Protein AF-A0A950J7U7-F1 (afdb_monomer_lite)

Structure (mmCIF, N/CA/C/O backbone):
data_AF-A0A950J7U7-F1
#
_entry.id   AF-A0A950J7U7-F1
#
loop_
_atom_site.group_PDB
_atom_site.id
_atom_site.type_symbol
_atom_site.label_atom_id
_atom_site.label_alt_id
_atom_site.label_comp_id
_atom_site.label_asym_id
_atom_site.label_entity_id
_atom_site.label_seq_id
_atom_site.pdbx_PDB_ins_code
_atom_site.Cartn_x
_atom_site.Cartn_y
_atom_site.Cartn_z
_atom_site.occupancy
_atom_site.B_iso_or_equiv
_atom_site.auth_seq_id
_atom_site.auth_comp_id
_atom_site.auth_asym_id
_atom_site.auth_atom_id
_atom_site.pdbx_PDB_model_num
ATOM 1 N N . MET A 1 1 ? -4.840 9.139 12.807 1.00 49.09 1 MET A N 1
ATOM 2 C CA . MET A 1 1 ? -5.569 9.960 11.807 1.00 49.09 1 MET A CA 1
ATOM 3 C C . MET A 1 1 ? -6.381 9.051 10.894 1.00 49.09 1 MET A C 1
ATOM 5 O O . MET A 1 1 ? -5.859 8.022 10.480 1.00 49.09 1 MET A O 1
ATOM 9 N N . MET A 1 2 ? -7.656 9.377 10.669 1.00 54.47 2 MET A N 1
ATOM 10 C CA . MET A 1 2 ? -8.646 8.529 9.990 1.00 54.47 2 MET A CA 1
ATOM 11 C C . MET A 1 2 ? -8.299 8.224 8.517 1.00 54.47 2 MET A C 1
ATOM 13 O O . MET A 1 2 ? -7.441 8.869 7.932 1.00 54.47 2 MET A O 1
ATOM 17 N N . MET A 1 3 ? -8.921 7.214 7.893 1.00 54.34 3 MET A N 1
ATOM 18 C CA . MET A 1 3 ? -8.784 7.016 6.440 1.00 54.34 3 MET A CA 1
ATOM 19 C C . MET A 1 3 ? -9.681 8.014 5.699 1.00 54.34 3 MET A C 1
ATOM 21 O O . MET A 1 3 ? -10.874 8.089 5.975 1.00 54.34 3 MET A O 1
ATOM 25 N N . HIS A 1 4 ? -9.135 8.764 4.742 1.00 65.19 4 HIS A N 1
ATOM 26 C CA . HIS A 1 4 ? -9.900 9.789 4.022 1.00 65.19 4 HIS A CA 1
ATOM 27 C C . HIS A 1 4 ? -10.426 9.247 2.687 1.00 65.19 4 HIS A C 1
ATOM 29 O O . HIS A 1 4 ? -9.845 8.304 2.130 1.00 65.19 4 HIS A O 1
ATOM 35 N N . PRO A 1 5 ? -11.530 9.803 2.153 1.00 71.38 5 PRO A N 1
ATOM 36 C CA . PRO A 1 5 ? -12.049 9.408 0.851 1.00 71.38 5 PRO A CA 1
ATOM 37 C C . PRO A 1 5 ? -11.006 9.614 -0.248 1.00 71.38 5 PRO A C 1
ATOM 39 O O . PRO A 1 5 ? -10.380 10.671 -0.316 1.00 71.38 5 PRO A O 1
ATOM 42 N N . PHE A 1 6 ? -10.865 8.640 -1.152 1.00 79.25 6 PHE A N 1
ATOM 43 C CA . PHE A 1 6 ? -9.929 8.746 -2.275 1.00 79.25 6 PHE A CA 1
ATOM 44 C C . PHE A 1 6 ? -10.135 10.034 -3.083 1.00 79.25 6 PHE A C 1
ATOM 46 O O . PHE A 1 6 ? -9.161 10.699 -3.406 1.00 79.25 6 PHE A O 1
ATOM 53 N N . ALA A 1 7 ? -11.385 10.440 -3.329 1.00 77.25 7 ALA A N 1
ATOM 54 C CA . ALA A 1 7 ? -11.697 11.668 -4.062 1.00 77.25 7 ALA A CA 1
ATOM 55 C C . ALA A 1 7 ? -11.059 12.932 -3.451 1.00 77.25 7 ALA A C 1
ATOM 57 O O . ALA A 1 7 ? -10.663 13.823 -4.193 1.00 77.25 7 ALA A O 1
ATOM 58 N N . ALA A 1 8 ? -10.916 12.993 -2.123 1.00 75.88 8 ALA A N 1
ATOM 59 C CA . ALA A 1 8 ? -10.295 14.127 -1.442 1.00 75.88 8 ALA A CA 1
ATOM 60 C C . ALA A 1 8 ? -8.762 14.115 -1.557 1.00 75.88 8 ALA A C 1
ATOM 62 O O . ALA A 1 8 ? -8.141 15.171 -1.614 1.00 75.88 8 ALA A O 1
ATOM 63 N N . LEU A 1 9 ? -8.153 12.927 -1.600 1.00 82.19 9 LEU A N 1
ATOM 64 C CA . LEU A 1 9 ? -6.695 12.763 -1.658 1.00 82.19 9 LEU A CA 1
ATOM 65 C C . LEU A 1 9 ? -6.148 12.682 -3.084 1.00 82.19 9 LEU A C 1
ATOM 67 O O . LEU A 1 9 ? -4.964 12.915 -3.310 1.00 82.19 9 LEU A O 1
ATOM 71 N N . ARG A 1 10 ? -7.003 12.339 -4.049 1.00 86.25 10 ARG A N 1
ATOM 72 C CA . ARG A 1 10 ? -6.629 12.091 -5.440 1.00 86.25 10 ARG A CA 1
ATOM 73 C C . ARG A 1 10 ? -5.803 13.232 -6.053 1.00 86.25 10 ARG A C 1
ATOM 75 O O . ARG A 1 10 ? -4.749 12.901 -6.588 1.00 86.25 10 ARG A O 1
ATOM 82 N N . PRO A 1 11 ? -6.184 14.523 -5.950 1.00 88.44 11 PRO A N 1
ATOM 83 C CA . PRO A 1 11 ? -5.414 15.596 -6.583 1.00 88.44 11 PRO A CA 1
ATOM 84 C C . PRO A 1 11 ? -3.981 15.715 -6.048 1.00 88.44 11 PRO A C 1
ATOM 86 O O . PRO A 1 11 ? -3.047 15.924 -6.817 1.00 88.44 11 PRO A O 1
ATOM 89 N N . GLU A 1 12 ? -3.789 15.547 -4.735 1.00 88.81 12 GLU A N 1
ATOM 90 C CA . GLU A 1 12 ? -2.455 15.561 -4.123 1.00 88.81 12 GLU A CA 1
ATOM 91 C C . GLU A 1 12 ? -1.637 14.350 -4.577 1.00 88.81 12 GLU A C 1
ATOM 93 O O . GLU A 1 12 ? -0.494 14.501 -4.993 1.00 88.81 12 GLU A O 1
ATOM 98 N N . ILE A 1 13 ? -2.234 13.157 -4.568 1.00 92.50 13 ILE A N 1
ATOM 99 C CA . ILE A 1 13 ? -1.564 11.930 -5.008 1.00 92.50 13 ILE A CA 1
ATOM 100 C C . ILE A 1 13 ? -1.140 12.018 -6.482 1.00 92.50 13 ILE A C 1
ATOM 102 O O . ILE A 1 13 ? -0.021 11.631 -6.813 1.00 92.50 13 ILE A O 1
ATOM 106 N N . GLU A 1 14 ? -2.016 12.504 -7.365 1.00 94.38 14 GLU A N 1
ATOM 107 C CA . GLU A 1 14 ? -1.713 12.683 -8.791 1.00 94.38 14 GLU A CA 1
ATOM 108 C C . GLU A 1 14 ? -0.564 13.676 -8.993 1.00 94.38 14 GLU A C 1
ATOM 110 O O . GLU A 1 14 ? 0.339 13.410 -9.786 1.00 94.38 14 GLU A O 1
ATOM 115 N N . HIS A 1 15 ? -0.545 14.772 -8.232 1.00 93.88 15 HIS A N 1
ATOM 116 C CA . HIS A 1 15 ? 0.549 15.736 -8.270 1.00 93.88 15 HIS A CA 1
ATOM 117 C C . HIS A 1 15 ? 1.874 15.136 -7.776 1.00 93.88 15 HIS A C 1
ATOM 119 O O . HIS A 1 15 ? 2.885 15.262 -8.463 1.00 93.88 15 HIS A O 1
ATOM 125 N N . LEU A 1 16 ? 1.871 14.437 -6.634 1.00 94.88 16 LEU A N 1
ATOM 126 C CA . LEU A 1 16 ? 3.065 13.781 -6.084 1.00 94.88 16 LEU A CA 1
ATOM 127 C C . LEU A 1 16 ? 3.632 12.736 -7.044 1.00 94.88 16 LEU A C 1
ATOM 129 O O . LEU A 1 16 ? 4.839 12.702 -7.257 1.00 94.88 16 LEU A O 1
ATOM 133 N N . LEU A 1 17 ? 2.771 11.914 -7.655 1.00 96.44 17 LEU A N 1
ATOM 134 C CA . LEU A 1 17 ? 3.181 10.974 -8.701 1.00 96.44 17 LEU A CA 1
ATOM 135 C C . LEU A 1 17 ? 3.852 11.696 -9.871 1.00 96.44 17 LEU A C 1
ATOM 137 O O . LEU A 1 17 ? 4.857 11.207 -10.379 1.00 96.44 17 LEU A O 1
ATOM 141 N N . ALA A 1 18 ? 3.313 12.846 -10.280 1.00 96.81 18 ALA A N 1
ATOM 142 C CA . ALA A 1 18 ? 3.802 13.548 -11.455 1.00 96.81 18 ALA A CA 1
ATOM 143 C C . ALA A 1 18 ? 5.171 14.213 -11.268 1.00 96.81 18 ALA A C 1
ATOM 145 O O . ALA A 1 18 ? 5.925 14.343 -12.229 1.00 96.81 18 ALA A O 1
ATOM 146 N N . ILE A 1 19 ? 5.512 14.601 -10.040 1.00 95.94 19 ILE A N 1
ATOM 147 C CA . ILE A 1 19 ? 6.810 15.210 -9.698 1.00 95.94 19 ILE A CA 1
ATOM 148 C C . ILE A 1 19 ? 7.819 14.197 -9.136 1.00 95.94 19 ILE A C 1
ATOM 150 O O . ILE A 1 19 ? 8.946 14.569 -8.789 1.00 95.94 19 ILE A O 1
ATOM 154 N N . MET A 1 20 ? 7.410 12.936 -8.968 1.00 96.62 20 MET A N 1
ATOM 155 C CA . MET A 1 20 ? 8.209 11.910 -8.309 1.00 96.62 20 MET A CA 1
ATOM 156 C C . MET A 1 20 ? 9.469 11.602 -9.126 1.00 96.62 20 MET A C 1
ATOM 158 O O . MET A 1 20 ? 9.409 11.223 -10.294 1.00 96.62 20 MET A O 1
ATOM 162 N N . LYS A 1 21 ? 10.628 11.697 -8.481 1.00 95.69 21 LYS A N 1
ATOM 163 C CA . LYS A 1 21 ? 11.941 11.358 -9.039 1.00 95.69 21 LYS A CA 1
ATOM 164 C C . LYS A 1 21 ? 12.586 10.307 -8.143 1.00 95.69 21 LYS A C 1
ATOM 166 O O . LYS A 1 21 ? 12.622 10.481 -6.926 1.00 95.69 21 LYS A O 1
ATOM 171 N N . ILE A 1 22 ? 13.096 9.226 -8.734 1.00 97.12 22 ILE A N 1
ATOM 172 C CA . ILE A 1 22 ? 13.856 8.202 -8.003 1.00 97.12 22 ILE A CA 1
ATOM 173 C C . ILE A 1 22 ? 15.209 8.798 -7.605 1.00 97.12 22 ILE A C 1
ATOM 175 O O . ILE A 1 22 ? 15.993 9.191 -8.463 1.00 97.12 22 ILE A O 1
ATOM 179 N N . THR A 1 23 ? 15.480 8.862 -6.305 1.00 97.12 23 THR A N 1
ATOM 180 C CA . THR A 1 23 ? 16.701 9.445 -5.715 1.00 97.12 23 THR A CA 1
ATOM 181 C C . THR A 1 23 ? 17.719 8.380 -5.323 1.00 97.12 23 THR A C 1
ATOM 183 O O . THR A 1 23 ? 18.919 8.638 -5.318 1.00 97.12 23 THR A O 1
ATOM 186 N N . ARG A 1 24 ? 17.252 7.165 -5.013 1.00 97.44 24 ARG A N 1
ATOM 187 C CA . ARG A 1 24 ? 18.090 6.010 -4.660 1.00 97.44 24 ARG A CA 1
ATOM 188 C C . ARG A 1 24 ? 17.744 4.824 -5.570 1.00 97.44 24 ARG A C 1
ATOM 190 O O . ARG A 1 24 ? 16.947 3.984 -5.161 1.00 97.44 24 ARG A O 1
ATOM 197 N N . PRO A 1 25 ? 18.316 4.733 -6.785 1.00 97.94 25 PRO A N 1
ATOM 198 C CA . PRO A 1 25 ? 17.949 3.695 -7.753 1.00 97.94 25 PRO A CA 1
ATOM 199 C C . PRO A 1 25 ? 18.389 2.291 -7.326 1.00 97.94 25 PRO A C 1
ATOM 201 O O . PRO A 1 25 ? 17.620 1.350 -7.458 1.00 97.94 25 PRO A O 1
ATOM 204 N N . ARG A 1 26 ? 19.570 2.141 -6.711 1.00 98.12 26 ARG A N 1
ATOM 205 C CA . ARG A 1 26 ? 20.112 0.819 -6.357 1.00 98.12 26 ARG A CA 1
ATOM 206 C C . ARG A 1 26 ? 19.156 -0.049 -5.507 1.00 98.12 26 ARG A C 1
ATOM 208 O O . ARG A 1 26 ? 18.906 -1.180 -5.912 1.00 98.12 26 ARG A O 1
ATOM 215 N N . PRO A 1 27 ? 18.574 0.429 -4.385 1.00 98.31 27 PRO A N 1
ATOM 216 C CA . PRO A 1 27 ? 17.583 -0.359 -3.645 1.00 98.31 27 PRO A CA 1
ATOM 217 C C . PRO A 1 27 ? 16.322 -0.698 -4.453 1.00 98.31 27 PRO A C 1
ATOM 219 O O . PRO A 1 27 ? 15.711 -1.738 -4.217 1.00 98.31 27 PRO A O 1
ATOM 222 N N . VAL A 1 28 ? 15.921 0.172 -5.388 1.00 98.62 28 VAL A N 1
ATOM 223 C CA . VAL A 1 28 ? 14.771 -0.056 -6.278 1.00 98.62 28 VAL A CA 1
ATOM 224 C C . VAL A 1 28 ? 15.084 -1.190 -7.250 1.00 98.62 28 VAL A C 1
ATOM 226 O O . VAL A 1 28 ? 14.282 -2.114 -7.368 1.00 98.62 28 VAL A O 1
ATOM 229 N N . ASP A 1 29 ? 16.265 -1.171 -7.868 1.00 98.38 29 ASP A N 1
ATOM 230 C CA . ASP A 1 29 ? 16.725 -2.212 -8.791 1.00 98.38 29 ASP A CA 1
ATOM 231 C C . ASP A 1 29 ? 16.875 -3.563 -8.075 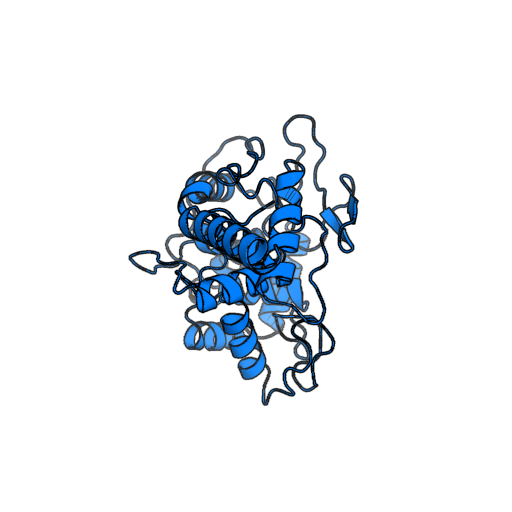1.00 98.38 29 ASP A C 1
ATOM 233 O O . ASP A 1 29 ? 16.368 -4.579 -8.546 1.00 98.38 29 ASP A O 1
ATOM 237 N N . GLU A 1 30 ? 17.481 -3.578 -6.882 1.00 98.31 30 GLU A N 1
ATOM 238 C CA . GLU A 1 30 ? 17.581 -4.772 -6.029 1.00 98.31 30 GLU A CA 1
ATOM 239 C C . GLU A 1 30 ? 16.192 -5.327 -5.657 1.00 98.31 30 GLU A C 1
ATOM 241 O O . GLU A 1 30 ? 15.970 -6.539 -5.678 1.00 98.31 30 GLU A O 1
ATOM 246 N N . GLY A 1 31 ? 15.228 -4.447 -5.362 1.00 98.31 31 GLY A N 1
ATOM 247 C CA . GLY A 1 31 ? 13.831 -4.821 -5.136 1.00 98.31 31 GLY A CA 1
ATOM 248 C C . GLY A 1 31 ? 13.166 -5.435 -6.369 1.00 98.31 31 GLY A C 1
ATOM 249 O O . GLY A 1 31 ? 12.530 -6.484 -6.263 1.00 98.31 31 GLY A O 1
ATOM 250 N N . CYS A 1 32 ? 13.356 -4.830 -7.543 1.00 98.56 32 CYS A N 1
ATOM 251 C CA . CYS A 1 32 ? 12.841 -5.358 -8.806 1.00 98.56 32 CYS A CA 1
ATOM 252 C C . CYS A 1 32 ? 13.449 -6.728 -9.128 1.00 98.56 32 CYS A C 1
ATOM 254 O O . CYS A 1 32 ? 12.725 -7.634 -9.534 1.00 98.56 32 CYS A O 1
ATOM 256 N N . HIS A 1 33 ? 14.750 -6.921 -8.890 1.00 98.31 33 HIS A N 1
ATOM 257 C CA . HIS A 1 33 ? 15.407 -8.215 -9.079 1.00 98.31 33 HIS A CA 1
ATOM 258 C C . HIS A 1 33 ? 14.817 -9.308 -8.185 1.00 98.31 33 HIS A C 1
ATOM 260 O O . HIS A 1 33 ? 14.582 -10.409 -8.676 1.00 98.31 33 HIS A O 1
ATOM 266 N N . ARG A 1 34 ? 14.514 -9.022 -6.910 1.00 98.00 34 ARG A N 1
ATOM 267 C CA . ARG A 1 34 ? 13.836 -9.990 -6.025 1.00 98.00 34 ARG A CA 1
ATOM 268 C C . ARG A 1 34 ? 12.455 -10.383 -6.544 1.00 98.00 34 ARG A C 1
ATOM 270 O O . ARG A 1 34 ? 12.138 -11.568 -6.585 1.00 98.00 34 ARG A O 1
ATOM 277 N N . ILE A 1 35 ? 11.671 -9.406 -6.994 1.00 98.00 35 ILE A N 1
ATOM 278 C CA . ILE A 1 35 ? 10.342 -9.632 -7.579 1.00 98.00 35 ILE A CA 1
ATOM 279 C C . ILE A 1 35 ? 10.434 -10.507 -8.837 1.00 98.00 35 ILE A C 1
ATOM 281 O O . ILE A 1 35 ? 9.661 -11.447 -9.008 1.00 98.00 35 ILE A O 1
ATOM 285 N N . VAL A 1 36 ? 11.398 -10.231 -9.717 1.00 98.25 36 VAL A N 1
ATOM 286 C CA . VAL A 1 36 ? 11.603 -11.023 -10.938 1.00 98.25 36 VAL A CA 1
ATOM 287 C C . VAL A 1 36 ? 12.081 -12.436 -10.598 1.00 98.25 36 VAL A C 1
ATOM 289 O O . VAL A 1 36 ? 11.550 -13.397 -11.148 1.00 98.25 36 VAL A O 1
ATOM 292 N N . ALA A 1 37 ? 13.017 -12.581 -9.655 1.00 97.38 37 ALA A N 1
ATOM 293 C CA . ALA A 1 37 ? 13.517 -13.878 -9.195 1.00 97.38 37 ALA A CA 1
ATOM 294 C C . ALA A 1 37 ? 12.426 -14.731 -8.525 1.00 97.38 37 ALA A C 1
ATOM 296 O O . ALA A 1 37 ? 12.454 -15.957 -8.617 1.00 97.38 37 ALA A O 1
ATOM 297 N N . ARG A 1 38 ? 11.439 -14.091 -7.885 1.00 94.00 38 ARG A N 1
ATOM 298 C CA . ARG A 1 38 ? 10.242 -14.754 -7.352 1.00 94.00 38 ARG A CA 1
ATOM 299 C C . ARG A 1 38 ? 9.352 -15.345 -8.454 1.00 94.00 38 ARG A C 1
ATOM 301 O O . ARG A 1 38 ? 8.671 -16.339 -8.199 1.00 94.00 38 ARG A O 1
ATOM 308 N N . GLY A 1 39 ? 9.398 -14.771 -9.655 1.00 96.50 39 GLY A N 1
ATOM 309 C CA . GLY A 1 39 ? 8.625 -15.171 -10.829 1.00 96.50 39 GLY A CA 1
ATOM 310 C C . GLY A 1 39 ? 7.369 -14.318 -11.000 1.00 96.50 39 GLY A C 1
ATOM 311 O O . GLY A 1 39 ? 6.464 -14.361 -10.176 1.00 96.50 39 GLY A O 1
ATOM 312 N N . LEU A 1 40 ? 7.285 -13.564 -12.100 1.00 97.12 40 LEU A N 1
ATOM 313 C CA . LEU A 1 40 ? 6.214 -12.579 -12.321 1.00 97.12 40 LEU A CA 1
ATOM 314 C C . LEU A 1 40 ? 4.815 -13.198 -12.487 1.00 97.12 40 LEU A C 1
ATOM 316 O O . LEU A 1 40 ? 3.812 -12.538 -12.207 1.00 97.12 40 LEU A O 1
ATOM 320 N N . ASP A 1 41 ? 4.735 -14.464 -12.897 1.00 97.31 41 ASP A N 1
ATOM 321 C CA . ASP A 1 41 ? 3.461 -15.142 -13.153 1.00 97.31 41 ASP A CA 1
ATOM 322 C C . ASP A 1 41 ? 2.606 -15.303 -11.897 1.00 97.31 41 ASP A C 1
ATOM 324 O O . ASP A 1 41 ? 1.381 -15.232 -11.989 1.00 97.31 41 ASP A O 1
ATOM 328 N N . VAL A 1 42 ? 3.217 -15.400 -10.710 1.00 95.69 42 VAL A N 1
ATOM 329 C CA . VAL A 1 42 ? 2.454 -15.480 -9.452 1.00 95.69 42 VAL A CA 1
ATOM 330 C C . VAL A 1 42 ? 1.647 -14.202 -9.201 1.00 95.69 42 VAL A C 1
ATOM 332 O O . VAL A 1 42 ? 0.532 -14.261 -8.682 1.00 95.69 42 VAL A O 1
ATOM 335 N N . TYR A 1 43 ? 2.173 -13.043 -9.614 1.00 97.31 43 TYR A N 1
ATOM 336 C CA . TYR A 1 43 ? 1.488 -11.755 -9.487 1.00 97.31 43 TYR A CA 1
ATOM 337 C C . TYR A 1 43 ? 0.461 -11.547 -10.595 1.00 97.31 43 TYR A C 1
ATOM 339 O O . TYR A 1 43 ? -0.601 -10.980 -10.333 1.00 97.31 43 TYR A O 1
ATOM 347 N N . ARG A 1 44 ? 0.734 -12.035 -11.814 1.00 97.69 44 ARG A N 1
ATOM 348 C CA . ARG A 1 44 ? -0.251 -12.046 -12.907 1.00 97.69 44 ARG A CA 1
ATOM 349 C C . ARG A 1 44 ? -1.466 -12.882 -12.532 1.00 97.69 44 ARG A C 1
ATOM 351 O O . ARG A 1 44 ? -2.594 -12.408 -12.649 1.00 97.69 44 ARG A O 1
ATOM 358 N N . GLU A 1 45 ? -1.240 -14.091 -12.028 1.00 97.31 45 GLU A N 1
ATOM 359 C CA . GLU A 1 45 ? -2.311 -14.989 -11.608 1.00 97.31 45 GLU A CA 1
ATOM 360 C C . GLU A 1 45 ? -3.104 -14.399 -10.438 1.00 97.31 45 GLU A C 1
ATOM 362 O O . GLU A 1 45 ? -4.335 -14.347 -10.487 1.00 97.31 45 GLU A O 1
ATOM 367 N N . LEU A 1 46 ? -2.420 -13.885 -9.410 1.00 96.56 46 LEU A N 1
ATOM 368 C CA . LEU A 1 46 ? -3.089 -13.235 -8.284 1.00 96.56 46 LEU A CA 1
ATOM 369 C C . LEU A 1 46 ? -3.906 -12.018 -8.738 1.00 96.56 46 LEU A C 1
ATOM 371 O O . LEU A 1 46 ? -5.049 -11.857 -8.302 1.00 96.56 46 LEU A O 1
ATOM 375 N N . GLY A 1 47 ? -3.370 -11.199 -9.644 1.00 96.12 47 GLY A N 1
ATOM 376 C CA . GLY A 1 47 ? -4.085 -10.065 -10.222 1.00 96.12 47 GLY A CA 1
ATOM 377 C C . GLY A 1 47 ? -5.321 -10.498 -11.006 1.00 96.12 47 GLY A C 1
ATOM 378 O O . GLY A 1 47 ? -6.406 -9.972 -10.776 1.00 96.12 47 GLY A O 1
ATOM 379 N N . ALA A 1 48 ? -5.214 -11.538 -11.835 1.00 96.12 48 ALA A N 1
ATOM 380 C CA . ALA A 1 48 ? -6.351 -12.097 -12.567 1.00 96.12 48 ALA A CA 1
ATOM 381 C C . ALA A 1 48 ? -7.453 -12.643 -11.637 1.00 96.12 48 ALA A C 1
ATOM 383 O O . ALA A 1 48 ? -8.638 -12.529 -11.945 1.00 96.12 48 ALA A O 1
ATOM 384 N N . LYS A 1 49 ? -7.090 -13.217 -10.482 1.00 96.31 49 LYS A N 1
ATOM 385 C CA . LYS A 1 49 ? -8.051 -13.764 -9.501 1.00 96.31 49 LYS A CA 1
ATOM 386 C C . LYS A 1 49 ? -8.700 -12.713 -8.600 1.00 96.31 49 LYS A C 1
ATOM 388 O O . LYS A 1 49 ? -9.721 -13.010 -7.975 1.00 96.31 49 LYS A O 1
ATOM 393 N N . THR A 1 50 ? -8.100 -11.533 -8.479 1.00 94.00 50 THR A N 1
ATOM 394 C CA . THR A 1 50 ? -8.518 -10.508 -7.507 1.00 94.00 50 THR A CA 1
ATOM 395 C C . THR A 1 50 ? -8.940 -9.188 -8.139 1.00 94.00 50 THR A C 1
ATOM 397 O O . THR A 1 50 ? -9.583 -8.382 -7.478 1.00 94.00 50 THR A O 1
ATOM 400 N N . GLY A 1 51 ? -8.583 -8.942 -9.399 1.00 92.75 51 GLY A N 1
ATOM 401 C CA . GLY A 1 51 ? -8.766 -7.652 -10.060 1.00 92.75 51 GLY A CA 1
ATOM 402 C C . GLY A 1 51 ? -7.801 -6.562 -9.577 1.00 92.75 51 GLY A C 1
ATOM 403 O O . GLY A 1 51 ? -7.951 -5.411 -9.980 1.00 92.75 51 GLY A O 1
ATOM 404 N N . VAL A 1 52 ? -6.824 -6.884 -8.720 1.00 94.69 52 VAL A N 1
ATOM 405 C CA . VAL A 1 52 ? -5.780 -5.946 -8.275 1.00 94.69 52 VAL A CA 1
ATOM 406 C C . VAL A 1 52 ? -4.619 -5.952 -9.285 1.00 94.69 52 VAL A C 1
ATOM 408 O O . VAL A 1 52 ? -4.207 -7.030 -9.711 1.00 94.69 52 VAL A O 1
ATOM 411 N N . PRO A 1 53 ? -4.046 -4.794 -9.666 1.00 96.25 53 PRO A N 1
ATOM 412 C CA . PRO A 1 53 ? -2.941 -4.732 -10.613 1.00 96.25 53 PRO A CA 1
ATOM 413 C C . PRO A 1 53 ? -1.745 -5.588 -10.171 1.00 96.25 53 PRO A C 1
ATOM 415 O O . PRO A 1 53 ? -1.262 -5.407 -9.047 1.00 96.25 53 PRO A O 1
ATOM 418 N N . PRO A 1 54 ? -1.213 -6.462 -11.046 1.00 97.25 54 PRO A N 1
ATOM 419 C CA . PRO A 1 54 ? -0.051 -7.296 -10.741 1.00 97.25 54 PRO A CA 1
ATOM 420 C C . PRO A 1 54 ? 1.153 -6.500 -10.230 1.00 97.25 54 PRO A C 1
ATOM 422 O O . PRO A 1 54 ? 1.805 -6.912 -9.274 1.00 97.25 54 PRO A O 1
ATOM 425 N N . VAL A 1 55 ? 1.413 -5.322 -10.807 1.00 97.81 55 VAL A N 1
ATOM 426 C CA . VAL A 1 55 ? 2.527 -4.460 -10.388 1.00 97.81 55 VAL A CA 1
ATOM 427 C C . VAL A 1 55 ? 2.376 -3.952 -8.947 1.00 97.81 55 VAL A C 1
ATOM 429 O O . VAL A 1 55 ? 3.365 -3.870 -8.221 1.00 97.81 55 VAL A O 1
ATOM 432 N N . LEU A 1 56 ? 1.146 -3.673 -8.494 1.00 97.38 56 LEU A N 1
ATOM 433 C CA . LEU A 1 56 ? 0.877 -3.296 -7.103 1.00 97.38 56 LEU A CA 1
ATOM 434 C C . LEU A 1 56 ? 1.090 -4.492 -6.169 1.00 97.38 56 LEU A C 1
ATOM 436 O O . LEU A 1 56 ? 1.742 -4.348 -5.140 1.00 97.38 56 LEU A O 1
ATOM 440 N N . LEU A 1 57 ? 0.581 -5.670 -6.536 1.00 96.94 57 LEU A N 1
ATOM 441 C CA . LEU A 1 57 ? 0.740 -6.896 -5.745 1.00 96.94 57 LEU A CA 1
ATOM 442 C C . LEU A 1 57 ? 2.217 -7.267 -5.557 1.00 96.94 57 LEU A C 1
ATOM 444 O O . LEU A 1 57 ? 2.621 -7.594 -4.445 1.00 96.94 57 LEU A O 1
ATOM 448 N N . ALA A 1 58 ? 3.022 -7.153 -6.614 1.00 97.38 58 ALA A N 1
ATOM 449 C CA . ALA A 1 58 ? 4.460 -7.398 -6.566 1.00 97.38 58 ALA A CA 1
ATOM 450 C C . ALA A 1 58 ? 5.188 -6.434 -5.616 1.00 97.38 58 ALA A C 1
ATOM 452 O O . ALA A 1 58 ? 6.005 -6.848 -4.794 1.00 97.38 58 ALA A O 1
ATOM 453 N N . ALA A 1 59 ? 4.861 -5.142 -5.686 1.00 97.56 59 ALA A N 1
ATOM 454 C CA . ALA A 1 59 ? 5.461 -4.142 -4.811 1.00 97.56 59 ALA A CA 1
ATOM 455 C C . ALA A 1 59 ? 5.048 -4.315 -3.339 1.00 97.56 59 ALA A C 1
ATOM 457 O O . ALA A 1 59 ? 5.869 -4.091 -2.450 1.00 97.56 59 ALA A O 1
ATOM 458 N N . LEU A 1 60 ? 3.806 -4.736 -3.070 1.00 95.69 60 LEU A N 1
ATOM 459 C CA . LEU A 1 60 ? 3.354 -5.072 -1.717 1.00 95.69 60 LEU A CA 1
ATOM 460 C C . LEU A 1 60 ? 4.059 -6.324 -1.181 1.00 95.69 60 LEU A C 1
ATOM 462 O O . LEU A 1 60 ? 4.513 -6.311 -0.045 1.00 95.69 60 LEU A O 1
ATOM 466 N N . ASP A 1 61 ? 4.224 -7.375 -1.987 1.00 94.75 61 ASP A N 1
ATOM 467 C CA . ASP A 1 61 ? 4.941 -8.591 -1.571 1.00 94.75 61 ASP A CA 1
ATOM 468 C C . ASP A 1 61 ? 6.406 -8.308 -1.209 1.00 94.75 61 ASP A C 1
ATOM 470 O O . ASP A 1 61 ? 6.923 -8.809 -0.209 1.00 94.75 61 ASP A O 1
ATOM 474 N N . LEU A 1 62 ? 7.066 -7.419 -1.957 1.00 95.69 62 LEU A N 1
ATOM 475 C CA . LEU A 1 62 ? 8.394 -6.931 -1.593 1.00 95.69 62 LEU A CA 1
ATOM 476 C C . LEU A 1 62 ? 8.390 -6.214 -0.236 1.00 95.69 62 LEU A C 1
ATOM 478 O O . LEU A 1 62 ? 9.294 -6.440 0.565 1.00 95.69 62 LEU A O 1
ATOM 482 N N . ARG A 1 63 ? 7.401 -5.356 0.033 1.00 93.44 63 ARG A N 1
ATOM 483 C CA . ARG A 1 63 ? 7.310 -4.601 1.294 1.00 93.44 63 ARG A CA 1
ATOM 484 C C . ARG A 1 63 ? 6.994 -5.486 2.496 1.00 93.44 63 ARG A C 1
ATOM 486 O O . ARG A 1 63 ? 7.564 -5.270 3.558 1.00 93.44 63 ARG A O 1
ATOM 493 N N . GLU A 1 64 ? 6.098 -6.451 2.327 1.00 88.56 64 GLU A N 1
ATOM 494 C CA . GLU A 1 64 ? 5.508 -7.222 3.428 1.00 88.56 64 GLU A CA 1
ATOM 495 C C . GLU A 1 64 ? 6.257 -8.528 3.712 1.00 88.56 64 GLU A C 1
ATOM 497 O O . GLU A 1 64 ? 6.332 -8.961 4.860 1.00 88.56 64 GLU A O 1
ATOM 502 N N . GLY A 1 65 ? 6.828 -9.152 2.680 1.00 87.38 65 GLY A N 1
ATOM 503 C CA . GLY A 1 65 ? 7.464 -10.465 2.780 1.00 87.38 65 GLY A CA 1
ATOM 504 C C . GLY A 1 65 ? 8.851 -10.552 2.153 1.00 87.38 65 GLY A C 1
ATOM 505 O O . GLY A 1 65 ? 9.416 -11.640 2.130 1.00 87.38 65 GLY A O 1
ATOM 506 N N . ASP A 1 66 ? 9.395 -9.456 1.611 1.00 91.75 66 ASP A N 1
ATOM 507 C CA . ASP A 1 66 ? 10.636 -9.453 0.817 1.00 91.75 66 ASP A CA 1
ATOM 508 C C . ASP A 1 66 ? 10.600 -10.461 -0.353 1.00 91.75 66 ASP A C 1
ATOM 510 O O . ASP A 1 66 ? 11.610 -11.051 -0.731 1.00 91.75 66 ASP A O 1
ATOM 514 N N . CYS A 1 67 ? 9.405 -10.685 -0.921 1.00 93.44 67 CYS A N 1
ATOM 515 C CA . CYS A 1 67 ? 9.134 -11.714 -1.937 1.00 93.44 67 CYS A CA 1
ATOM 516 C C . CYS A 1 67 ? 9.470 -13.151 -1.488 1.00 93.44 67 CYS A C 1
ATOM 518 O O . CYS A 1 67 ? 9.717 -14.033 -2.316 1.00 93.44 67 CYS A O 1
ATOM 520 N N . ASN A 1 68 ? 9.496 -13.418 -0.180 1.00 92.25 68 ASN A N 1
ATOM 521 C CA . ASN A 1 68 ? 9.784 -14.741 0.351 1.00 92.25 68 ASN A CA 1
ATOM 522 C C . ASN A 1 68 ? 8.663 -15.731 -0.026 1.00 92.25 68 ASN A C 1
ATOM 524 O O . ASN A 1 68 ? 7.499 -15.524 0.326 1.00 92.25 68 ASN A O 1
ATOM 528 N N . PRO A 1 69 ? 8.984 -16.866 -0.677 1.00 91.19 69 PRO A N 1
ATOM 529 C CA . PRO A 1 69 ? 7.981 -17.831 -1.118 1.00 91.19 69 PRO A CA 1
ATOM 530 C C . PRO A 1 69 ? 7.206 -18.500 0.023 1.00 91.19 69 PRO A C 1
ATOM 532 O O . PRO A 1 69 ? 6.149 -19.091 -0.215 1.00 91.19 69 PRO A O 1
ATOM 535 N N . ALA A 1 70 ? 7.727 -18.444 1.249 1.00 91.44 70 ALA A N 1
ATOM 536 C CA . ALA A 1 70 ? 7.109 -19.045 2.418 1.00 91.44 70 ALA A CA 1
ATOM 537 C C . ALA A 1 70 ? 6.047 -18.152 3.072 1.00 91.44 70 ALA A C 1
ATOM 539 O O . ALA A 1 70 ? 5.220 -18.689 3.805 1.00 91.44 70 ALA A O 1
ATOM 540 N N . THR A 1 71 ? 6.036 -16.840 2.827 1.00 89.62 71 THR A N 1
ATOM 541 C CA . THR A 1 71 ? 5.156 -15.871 3.507 1.00 89.62 71 THR A CA 1
ATOM 542 C C . THR A 1 71 ? 4.104 -15.296 2.556 1.00 89.62 71 THR A C 1
ATOM 544 O O . THR A 1 71 ? 4.268 -15.333 1.337 1.00 89.62 71 THR A O 1
ATOM 547 N N . GLY A 1 72 ? 2.979 -14.825 3.098 1.00 83.06 72 GLY A N 1
ATOM 548 C CA . GLY A 1 72 ? 1.950 -14.115 2.324 1.00 83.06 72 GLY A CA 1
ATOM 549 C C . GLY A 1 72 ? 2.101 -12.593 2.425 1.00 83.06 72 GLY A C 1
ATOM 550 O O . GLY A 1 72 ? 2.739 -12.097 3.344 1.00 83.06 72 GLY A O 1
ATOM 551 N N . ILE A 1 73 ? 1.452 -11.843 1.532 1.00 85.38 73 ILE A N 1
ATOM 552 C CA . ILE A 1 73 ? 1.493 -10.368 1.499 1.00 85.38 73 ILE A CA 1
ATOM 553 C C . ILE A 1 73 ? 0.720 -9.704 2.647 1.00 85.38 73 ILE A C 1
ATOM 555 O O . ILE A 1 73 ? 0.835 -8.505 2.866 1.00 85.38 73 ILE A O 1
ATOM 559 N N . GLY A 1 74 ? -0.165 -10.440 3.324 1.00 73.88 74 GLY A N 1
ATOM 560 C CA . GLY A 1 74 ? -1.032 -9.870 4.360 1.00 73.88 74 GLY A CA 1
ATOM 561 C C . GLY A 1 74 ? -0.339 -9.663 5.698 1.00 73.88 74 GLY A C 1
ATOM 562 O O . GLY A 1 74 ? -0.715 -8.760 6.446 1.00 73.88 74 GLY A O 1
ATOM 563 N N . GLN A 1 75 ? 0.619 -10.539 6.003 1.00 74.31 75 GLN A N 1
ATOM 564 C CA . GLN A 1 75 ? 1.330 -10.612 7.273 1.00 74.31 75 GLN A CA 1
ATOM 565 C C . GLN A 1 75 ? 2.527 -11.580 7.127 1.00 74.31 75 GLN A C 1
ATOM 567 O O . GLN A 1 75 ? 2.467 -12.519 6.332 1.00 74.31 75 GLN A O 1
ATOM 572 N N . GLY A 1 76 ? 3.604 -11.360 7.885 1.00 77.50 76 GLY A N 1
ATOM 573 C CA . GLY A 1 76 ? 4.894 -12.054 7.726 1.00 77.50 76 GLY A CA 1
ATOM 574 C C . GLY A 1 76 ? 4.962 -13.534 8.150 1.00 77.50 76 GLY A C 1
ATOM 575 O O . GLY A 1 76 ? 6.044 -14.120 8.125 1.00 77.50 76 GLY A O 1
ATOM 576 N N . ASP A 1 77 ? 3.859 -14.169 8.552 1.00 86.38 77 ASP A N 1
ATOM 577 C CA . ASP A 1 77 ? 3.810 -15.600 8.869 1.00 86.38 77 ASP A CA 1
ATOM 578 C C . ASP A 1 77 ? 3.863 -16.462 7.612 1.00 86.38 77 ASP A C 1
ATOM 580 O O . ASP A 1 77 ? 3.472 -16.080 6.503 1.00 86.38 77 ASP A O 1
ATOM 584 N N . ARG A 1 78 ? 4.271 -17.714 7.825 1.00 92.19 78 ARG A N 1
ATOM 585 C CA . ARG A 1 78 ? 4.237 -18.724 6.777 1.00 92.19 78 ARG A CA 1
ATOM 586 C C . ARG A 1 78 ? 2.804 -19.064 6.379 1.00 92.19 78 ARG A C 1
ATOM 588 O O . ARG A 1 78 ? 2.001 -19.434 7.231 1.00 92.19 78 ARG A O 1
ATOM 595 N N . TRP A 1 79 ? 2.509 -19.042 5.081 1.00 92.69 79 TRP A N 1
ATOM 596 C CA . TRP A 1 79 ? 1.154 -19.299 4.574 1.00 92.69 79 TRP A CA 1
ATOM 597 C C . TRP A 1 79 ? 0.682 -20.744 4.801 1.00 92.69 79 TRP A C 1
ATOM 599 O O . TRP A 1 79 ? -0.516 -21.007 4.886 1.00 92.69 79 TRP A O 1
ATOM 609 N N . ASN A 1 80 ? 1.611 -21.694 4.923 1.00 94.25 80 ASN A N 1
ATOM 610 C CA . ASN A 1 80 ? 1.312 -23.108 5.156 1.00 94.25 80 ASN A CA 1
ATOM 611 C C . ASN A 1 80 ? 1.188 -23.471 6.646 1.00 94.25 80 ASN A C 1
ATOM 613 O O . ASN A 1 80 ? 1.276 -24.643 7.009 1.00 94.25 80 ASN A O 1
ATOM 617 N N . ARG A 1 81 ? 1.019 -22.475 7.520 1.00 94.38 81 ARG A N 1
ATOM 618 C CA . ARG A 1 81 ? 0.791 -22.637 8.959 1.00 94.38 81 ARG A CA 1
ATOM 619 C C . ARG A 1 81 ? -0.403 -21.794 9.389 1.00 94.38 81 ARG A C 1
ATOM 621 O O . ARG A 1 81 ? -0.839 -20.910 8.658 1.00 94.38 81 ARG A O 1
ATOM 628 N N . VAL A 1 82 ? -0.922 -22.081 10.579 1.00 93.88 82 VAL A N 1
ATOM 629 C CA . VAL A 1 82 ? -1.909 -21.209 11.220 1.00 93.88 82 VAL A CA 1
ATOM 630 C C . VAL A 1 82 ? -1.225 -19.894 11.599 1.00 93.88 82 VAL A C 1
ATOM 632 O O . VAL A 1 82 ? -0.172 -19.916 12.240 1.00 93.88 82 VAL A O 1
ATOM 635 N N . SER A 1 83 ? -1.806 -18.763 11.196 1.00 90.81 83 SER A N 1
ATOM 636 C CA . SER A 1 83 ? -1.252 -17.437 11.478 1.00 90.81 83 SER A CA 1
ATOM 637 C C . SER A 1 83 ? -1.283 -17.090 12.971 1.00 90.81 83 SER A C 1
ATOM 639 O O . SER A 1 83 ? -2.271 -17.319 13.678 1.00 90.81 83 SER A O 1
ATOM 641 N N . THR A 1 84 ? -0.198 -16.478 13.432 1.00 88.25 84 THR A N 1
ATOM 642 C CA . THR A 1 84 ? -0.001 -15.912 14.773 1.00 88.25 84 THR A CA 1
ATOM 643 C C . THR A 1 84 ? -0.044 -14.383 14.773 1.00 88.25 84 THR A C 1
ATOM 645 O O . THR A 1 84 ? -0.408 -13.775 15.785 1.00 88.25 84 THR A O 1
ATOM 648 N N . HIS A 1 85 ? 0.250 -13.751 13.635 1.00 82.06 85 HIS A N 1
ATOM 649 C CA . HIS A 1 85 ? 0.016 -12.332 13.396 1.00 82.06 85 HIS A CA 1
ATOM 650 C C . HIS A 1 85 ? -1.415 -12.088 12.914 1.00 82.06 85 HIS A C 1
ATOM 652 O O . HIS A 1 85 ? -2.113 -12.990 12.448 1.00 82.06 85 HIS A O 1
ATOM 658 N N . VAL A 1 86 ? -1.890 -10.853 13.079 1.00 71.25 86 VAL A N 1
ATOM 659 C CA . VAL A 1 86 ? -3.273 -10.479 12.766 1.00 71.25 86 VAL A CA 1
ATOM 660 C C . VAL A 1 86 ? -3.484 -10.442 11.243 1.00 71.25 86 VAL A C 1
ATOM 662 O O . VAL A 1 86 ? -2.699 -9.795 10.553 1.00 71.25 86 VAL A O 1
ATOM 665 N N . PRO A 1 87 ? -4.560 -11.054 10.706 1.00 79.75 87 PRO A N 1
ATOM 666 C CA . PRO A 1 87 ? -5.580 -11.846 11.401 1.00 79.75 87 PRO A CA 1
ATOM 667 C C . PRO A 1 87 ? -5.055 -13.202 11.884 1.00 79.75 87 PRO A C 1
ATOM 669 O O . PRO A 1 87 ? -4.600 -14.012 11.078 1.00 79.75 87 PRO A O 1
ATOM 672 N N . ARG A 1 88 ? -5.182 -13.461 13.192 1.00 84.88 88 ARG A N 1
ATOM 673 C CA . ARG A 1 88 ? -4.755 -14.715 13.829 1.00 84.88 88 ARG A CA 1
ATOM 674 C C . ARG A 1 88 ? -5.684 -15.868 13.452 1.00 84.88 88 ARG A C 1
ATOM 676 O O . ARG A 1 88 ? -6.858 -15.648 13.138 1.00 84.88 88 ARG A O 1
ATOM 683 N N . GLY A 1 89 ? -5.173 -17.094 13.514 1.00 89.88 89 GLY A N 1
ATOM 684 C CA . GLY A 1 89 ? -5.985 -18.300 13.341 1.00 89.88 89 GLY A CA 1
ATOM 685 C C . GLY A 1 89 ? -6.440 -18.551 11.902 1.00 89.88 89 GLY A C 1
ATOM 686 O O . GLY A 1 89 ? -7.473 -19.182 11.692 1.00 89.88 89 GLY A O 1
ATOM 687 N N . LYS A 1 90 ? -5.737 -18.008 10.902 1.00 91.31 90 LYS A N 1
ATOM 688 C CA . LYS A 1 90 ? -6.036 -18.214 9.475 1.00 91.31 90 LYS A CA 1
ATOM 689 C C . LYS A 1 90 ? -5.069 -19.223 8.870 1.00 91.31 90 LYS A C 1
ATOM 691 O O . LYS A 1 90 ? -3.946 -19.362 9.345 1.00 91.31 90 LYS A O 1
ATOM 696 N N . GLY A 1 91 ? -5.504 -19.907 7.814 1.00 90.88 91 GLY A N 1
ATOM 697 C CA . GLY A 1 91 ? -4.761 -21.028 7.243 1.00 90.88 91 GLY A CA 1
ATOM 698 C C . GLY A 1 91 ? -4.813 -22.289 8.131 1.00 90.88 91 GLY A C 1
ATOM 699 O O . GLY A 1 91 ? -5.676 -22.373 9.005 1.00 90.88 91 GLY A O 1
ATOM 700 N N . PRO A 1 92 ? -3.917 -23.274 7.925 1.00 95.31 92 PRO A N 1
ATOM 701 C CA . PRO A 1 92 ? -2.926 -23.320 6.851 1.00 95.31 92 PRO A CA 1
ATOM 702 C C . PRO A 1 92 ? -3.605 -23.259 5.479 1.00 95.31 92 PRO A C 1
ATOM 704 O O . PRO A 1 92 ? -4.653 -23.861 5.258 1.00 95.31 92 PRO A O 1
ATOM 707 N N . PHE A 1 93 ? -3.033 -22.488 4.560 1.00 95.44 93 PHE A N 1
ATOM 708 C CA . PHE A 1 93 ? -3.558 -22.375 3.202 1.00 95.44 93 PHE A CA 1
ATOM 709 C C . PHE A 1 93 ? -2.978 -23.471 2.306 1.00 95.44 93 PHE A C 1
ATOM 711 O O . PHE A 1 93 ? -1.844 -23.905 2.496 1.00 95.44 93 PHE A O 1
ATOM 718 N N . ALA A 1 94 ? -3.743 -23.889 1.294 1.00 95.81 94 ALA A N 1
ATOM 719 C CA . ALA A 1 94 ? -3.318 -24.925 0.349 1.00 95.81 94 ALA A CA 1
ATOM 720 C C . ALA A 1 94 ? -2.171 -24.476 -0.577 1.00 95.81 94 ALA A C 1
ATOM 722 O O . ALA A 1 94 ? -1.434 -25.306 -1.102 1.00 95.81 94 ALA A O 1
ATOM 723 N N . SER A 1 95 ? -2.020 -23.169 -0.797 1.00 94.56 95 SER A N 1
ATOM 724 C CA . SER A 1 95 ? -0.960 -22.594 -1.622 1.00 94.56 95 SER A CA 1
ATOM 725 C C . SER A 1 95 ? -0.704 -21.135 -1.254 1.00 94.56 95 SER A C 1
ATOM 727 O O . SER A 1 95 ? -1.546 -20.477 -0.630 1.00 94.56 95 SER A O 1
ATOM 729 N N . TRP A 1 96 ? 0.432 -20.603 -1.713 1.00 92.81 96 TRP A N 1
ATOM 730 C CA . TRP A 1 96 ? 0.724 -19.170 -1.650 1.00 92.81 96 TRP A CA 1
ATOM 731 C C . TRP A 1 96 ? -0.396 -18.349 -2.308 1.00 92.81 96 TRP A C 1
ATOM 733 O O . TRP A 1 96 ? -0.876 -17.380 -1.726 1.00 92.81 96 TRP A O 1
ATOM 743 N N . LEU A 1 97 ? -0.887 -18.765 -3.479 1.00 94.88 97 LEU A N 1
ATOM 744 C CA . LEU A 1 97 ? -1.973 -18.066 -4.169 1.00 94.88 97 LEU A CA 1
ATOM 745 C C . LEU A 1 97 ? -3.254 -18.020 -3.320 1.00 94.88 97 LEU A C 1
ATOM 747 O O . LEU A 1 97 ? -3.861 -16.960 -3.188 1.00 94.88 97 LEU A O 1
ATOM 751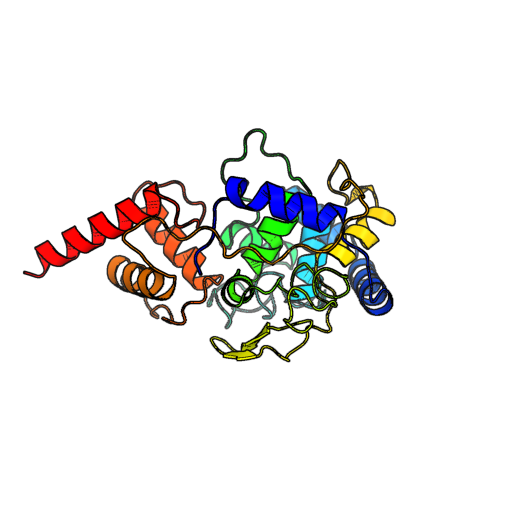 N N . ALA A 1 98 ? -3.642 -19.141 -2.702 1.00 95.50 98 ALA A N 1
ATOM 752 C CA . ALA A 1 98 ? -4.839 -19.208 -1.863 1.00 95.50 98 ALA A CA 1
ATOM 753 C C . ALA A 1 98 ? -4.741 -18.270 -0.647 1.00 95.50 98 ALA A C 1
ATOM 755 O O . ALA A 1 98 ? -5.699 -17.561 -0.332 1.00 95.50 98 ALA A O 1
ATOM 756 N N . ALA A 1 99 ? -3.568 -18.217 -0.007 1.00 94.25 99 ALA A N 1
ATOM 757 C CA . ALA A 1 99 ? -3.307 -17.305 1.102 1.00 94.25 99 ALA A CA 1
ATOM 758 C C . ALA A 1 99 ? -3.422 -15.837 0.677 1.00 94.25 99 ALA A C 1
ATOM 760 O O . ALA A 1 99 ? -4.058 -15.031 1.353 1.00 94.25 99 ALA A O 1
ATOM 761 N N . ASN A 1 100 ? -2.849 -15.482 -0.471 1.00 94.12 100 ASN A N 1
ATOM 762 C CA . ASN A 1 100 ? -2.853 -14.098 -0.931 1.00 94.12 100 ASN A CA 1
ATOM 763 C C . ASN A 1 100 ? -4.221 -13.648 -1.443 1.00 94.12 100 ASN A C 1
ATOM 765 O O . ASN A 1 100 ? -4.620 -12.525 -1.154 1.00 94.12 100 ASN A O 1
ATOM 769 N N . ILE A 1 101 ? -5.001 -14.525 -2.086 1.00 95.25 101 ILE A N 1
ATOM 770 C CA . ILE A 1 101 ? -6.414 -14.243 -2.389 1.00 95.25 101 ILE A CA 1
ATOM 771 C C . ILE A 1 101 ? -7.190 -13.957 -1.098 1.00 95.25 101 ILE A C 1
ATOM 773 O O . ILE A 1 101 ? -7.987 -13.017 -1.061 1.00 95.25 101 ILE A O 1
ATOM 777 N N . PHE A 1 102 ? -6.954 -14.738 -0.036 1.00 93.81 102 PHE A N 1
ATOM 778 C CA . PHE A 1 102 ? -7.577 -14.491 1.262 1.00 93.81 102 PHE A CA 1
ATOM 779 C C . PHE A 1 102 ? -7.219 -13.101 1.797 1.00 93.81 102 PHE A C 1
ATOM 781 O O . PHE A 1 102 ? -8.13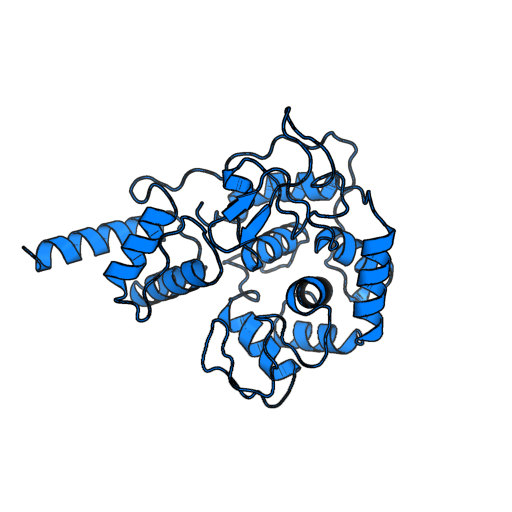0 -12.338 2.101 1.00 93.81 102 PHE A O 1
ATOM 788 N N . TYR A 1 103 ? -5.934 -12.741 1.873 1.00 90.88 103 TYR A N 1
ATOM 789 C CA . TYR A 1 103 ? -5.520 -11.448 2.432 1.00 90.88 103 TYR A CA 1
ATOM 790 C C . TYR A 1 103 ? -5.973 -10.253 1.595 1.00 90.88 103 TYR A C 1
ATOM 792 O O . TYR A 1 103 ? -6.461 -9.273 2.152 1.00 90.88 103 TYR A O 1
ATOM 800 N N . VAL A 1 104 ? -5.902 -10.349 0.263 1.00 91.62 104 VAL A N 1
ATOM 801 C CA . VAL A 1 104 ? -6.430 -9.312 -0.636 1.00 91.62 104 VAL A CA 1
ATOM 802 C C . VAL A 1 104 ? -7.895 -9.017 -0.320 1.00 91.62 104 VAL A C 1
ATOM 804 O O . VAL A 1 104 ? -8.251 -7.854 -0.142 1.00 91.62 104 VAL A O 1
ATOM 807 N N . ARG A 1 105 ? -8.723 -10.058 -0.185 1.00 88.75 105 ARG A N 1
ATOM 808 C CA . ARG A 1 105 ? -10.156 -9.922 0.118 1.00 88.75 105 ARG A CA 1
ATOM 809 C C . ARG A 1 105 ? -10.411 -9.488 1.555 1.00 88.75 105 ARG A C 1
ATOM 811 O O . ARG A 1 105 ? -11.258 -8.636 1.797 1.00 88.75 105 ARG A O 1
ATOM 818 N N . TYR A 1 106 ? -9.680 -10.065 2.507 1.00 84.62 106 TYR A N 1
ATOM 819 C CA . TYR A 1 106 ? -9.813 -9.779 3.936 1.00 84.62 106 TYR A CA 1
ATOM 820 C C . TYR A 1 106 ? -9.571 -8.296 4.223 1.00 84.62 106 TYR A C 1
ATOM 822 O O . TYR A 1 106 ? -10.334 -7.648 4.936 1.00 84.62 106 TYR A O 1
ATOM 830 N N . ASP A 1 107 ? -8.548 -7.733 3.590 1.00 80.38 107 ASP A N 1
ATOM 831 C CA . ASP A 1 107 ? -8.193 -6.327 3.729 1.00 80.38 107 ASP A CA 1
ATOM 832 C C . ASP A 1 107 ? -8.834 -5.432 2.665 1.00 80.38 107 ASP A C 1
ATOM 834 O O . ASP A 1 107 ? -8.623 -4.210 2.659 1.00 80.38 107 ASP A O 1
ATOM 838 N N . HIS A 1 108 ? -9.691 -6.024 1.831 1.00 80.50 108 HIS A N 1
ATOM 839 C CA . HIS A 1 108 ? -10.424 -5.401 0.740 1.00 80.50 108 HIS A CA 1
ATOM 840 C C . HIS A 1 108 ? -9.521 -4.564 -0.172 1.00 80.50 108 HIS A C 1
ATOM 842 O O . HIS A 1 108 ? -9.874 -3.440 -0.543 1.00 80.50 108 HIS A O 1
ATOM 848 N N . LEU A 1 109 ? -8.325 -5.053 -0.503 1.00 86.94 109 LEU A N 1
ATOM 849 C CA . LEU A 1 109 ? -7.445 -4.404 -1.479 1.00 86.94 109 LEU A CA 1
ATOM 850 C C . LEU A 1 109 ? -8.074 -4.393 -2.878 1.00 86.94 109 LEU A C 1
ATOM 852 O O . LEU A 1 109 ? -7.894 -3.426 -3.609 1.00 86.94 109 LEU A O 1
ATOM 856 N N . ASP A 1 110 ? -8.879 -5.404 -3.182 1.00 87.69 110 ASP A N 1
ATOM 857 C CA . ASP A 1 110 ? -9.703 -5.562 -4.384 1.00 87.69 110 ASP A CA 1
ATOM 858 C C . ASP A 1 110 ? -10.914 -4.614 -4.453 1.00 87.69 110 ASP A C 1
ATOM 860 O O . ASP A 1 110 ? -11.456 -4.378 -5.531 1.00 87.69 110 ASP A O 1
ATOM 864 N N . SER A 1 111 ? -11.331 -4.011 -3.335 1.00 83.12 111 SER A N 1
ATOM 865 C CA . SER A 1 111 ? -12.424 -3.033 -3.352 1.00 83.12 111 SER A CA 1
ATOM 866 C C . SER A 1 111 ? -12.027 -1.750 -4.084 1.00 83.12 111 SER A C 1
ATOM 868 O O . SER A 1 111 ? -11.040 -1.092 -3.732 1.00 83.12 111 SER A O 1
ATOM 870 N N . THR A 1 112 ? -12.858 -1.339 -5.044 1.00 71.44 112 THR A N 1
ATOM 871 C CA . THR A 1 112 ? -12.734 -0.065 -5.770 1.00 71.44 112 THR A CA 1
ATOM 872 C C . THR A 1 112 ? -13.266 1.128 -4.977 1.00 71.44 112 THR A C 1
ATOM 874 O O . THR A 1 112 ? -13.314 2.238 -5.497 1.00 71.44 112 THR A O 1
ATOM 877 N N . ASN A 1 113 ? -13.701 0.926 -3.728 1.00 66.44 113 ASN A N 1
ATOM 878 C CA . ASN A 1 113 ? -14.294 1.956 -2.868 1.00 66.44 113 ASN A CA 1
ATOM 879 C C . ASN A 1 113 ? -15.458 2.722 -3.544 1.00 66.44 113 ASN A C 1
ATOM 881 O O . ASN A 1 113 ? -15.703 3.894 -3.250 1.00 66.44 113 ASN A O 1
ATOM 885 N N . GLY A 1 114 ? -16.184 2.051 -4.446 1.00 61.75 114 GLY A N 1
ATOM 886 C CA . GLY A 1 114 ? -17.299 2.631 -5.193 1.00 61.75 114 GLY A CA 1
ATOM 887 C C . GLY A 1 114 ? -16.885 3.564 -6.333 1.00 61.75 114 GLY A C 1
ATOM 888 O O . GLY A 1 114 ? -17.688 4.411 -6.715 1.00 61.75 114 GLY A O 1
ATOM 889 N N . LEU A 1 115 ? -15.657 3.452 -6.856 1.00 60.94 115 LEU A N 1
ATOM 890 C CA . LEU A 1 115 ? -15.258 4.154 -8.079 1.00 60.94 115 LEU A CA 1
ATOM 891 C C . LEU A 1 115 ? -16.083 3.678 -9.279 1.00 60.94 115 LEU A C 1
ATOM 893 O O . LEU A 1 115 ? -16.262 2.475 -9.481 1.00 60.94 115 LEU A O 1
ATOM 897 N N . VAL A 1 116 ? -16.558 4.642 -10.073 1.00 49.69 116 VAL A N 1
ATOM 898 C CA . VAL A 1 116 ? -17.337 4.423 -11.297 1.00 49.69 116 VAL A CA 1
ATOM 899 C C . VAL A 1 116 ? -16.730 5.281 -12.425 1.00 49.69 116 VAL A C 1
ATOM 901 O O . VAL A 1 116 ? -16.757 6.506 -12.306 1.00 49.69 116 VAL A O 1
ATOM 904 N N . PRO A 1 117 ? -16.180 4.679 -13.501 1.00 53.69 117 PRO A N 1
ATOM 905 C CA . PRO A 1 117 ? -15.979 3.241 -13.670 1.00 53.69 117 PRO A CA 1
ATOM 906 C C . PRO A 1 117 ? -14.930 2.693 -12.677 1.00 53.69 117 PRO A C 1
ATOM 908 O O . PRO A 1 117 ? -14.067 3.442 -12.210 1.00 53.69 117 PRO A O 1
ATOM 911 N N . PRO A 1 118 ? -14.979 1.392 -12.337 1.00 61.78 118 PRO A N 1
ATOM 912 C CA . PRO A 1 118 ? -14.026 0.753 -11.432 1.00 61.78 118 PRO A CA 1
ATOM 913 C C . PRO A 1 118 ? -12.689 0.492 -12.146 1.00 61.78 118 PRO A C 1
ATOM 915 O O . PRO A 1 118 ? -12.288 -0.650 -12.348 1.00 61.78 118 PRO A O 1
ATOM 918 N N . THR A 1 119 ? -12.001 1.546 -12.578 1.00 80.62 119 THR A N 1
ATOM 919 C CA . THR A 1 119 ? -10.697 1.434 -13.240 1.00 80.62 119 THR A CA 1
ATOM 920 C C . THR A 1 119 ? -9.582 1.789 -12.274 1.00 80.62 119 THR A C 1
ATOM 922 O O . THR A 1 119 ? -9.587 2.864 -11.669 1.00 80.62 119 THR A O 1
ATOM 925 N N . TRP A 1 120 ? -8.599 0.901 -12.162 1.00 91.19 120 TRP A N 1
ATOM 926 C CA . TRP A 1 120 ? -7.361 1.206 -11.464 1.00 91.19 120 TRP A CA 1
ATOM 927 C C . TRP A 1 120 ? -6.626 2.342 -12.166 1.00 91.19 120 TRP A C 1
ATOM 929 O O . TRP A 1 120 ? -6.386 2.297 -13.367 1.00 91.19 120 TRP A O 1
ATOM 939 N N . THR A 1 121 ? -6.237 3.344 -11.386 1.00 94.06 121 THR A N 1
ATOM 940 C CA . THR A 1 121 ? -5.280 4.375 -11.786 1.00 94.06 121 THR A CA 1
ATOM 941 C C . THR A 1 121 ? -4.054 4.270 -10.890 1.00 94.06 121 THR A C 1
ATOM 943 O O . THR A 1 121 ? -4.128 3.716 -9.789 1.00 94.06 121 THR A O 1
ATOM 946 N N . TRP A 1 122 ? -2.925 4.836 -11.318 1.00 95.62 122 TRP A N 1
ATOM 947 C CA . TRP A 1 122 ? -1.740 4.930 -10.462 1.00 95.62 122 TRP A CA 1
ATOM 948 C C . TRP A 1 122 ? -2.046 5.628 -9.137 1.00 95.62 122 TRP A C 1
ATOM 950 O O . TRP A 1 122 ? -1.644 5.145 -8.083 1.00 95.62 122 TRP A O 1
ATOM 960 N N . ALA A 1 123 ? -2.837 6.704 -9.165 1.00 93.94 123 ALA A N 1
ATOM 961 C CA . ALA A 1 123 ? -3.236 7.408 -7.952 1.00 93.94 123 ALA A CA 1
ATOM 962 C C . ALA A 1 123 ? -4.070 6.527 -7.011 1.00 93.94 123 ALA A C 1
ATOM 964 O O . ALA A 1 123 ? -3.871 6.545 -5.795 1.00 93.94 123 ALA A O 1
ATOM 965 N N . PHE A 1 124 ? -4.975 5.709 -7.554 1.00 92.56 124 PHE A N 1
ATOM 966 C CA . PHE A 1 124 ? -5.724 4.766 -6.731 1.00 92.56 124 PHE A CA 1
ATOM 967 C C . PHE A 1 124 ? -4.819 3.661 -6.168 1.00 92.56 124 PHE A C 1
ATOM 969 O O . PHE A 1 124 ? -4.956 3.296 -5.003 1.00 92.56 124 PHE A O 1
ATOM 976 N N . ALA A 1 125 ? -3.827 3.193 -6.929 1.00 94.94 125 ALA A N 1
ATOM 977 C CA . ALA A 1 125 ? -2.828 2.250 -6.433 1.00 94.94 125 ALA A CA 1
ATOM 978 C C . ALA A 1 125 ? -1.963 2.826 -5.301 1.00 94.94 125 ALA A C 1
ATOM 980 O O . ALA A 1 125 ? -1.765 2.142 -4.298 1.00 94.94 125 ALA A O 1
ATOM 981 N N . VAL A 1 126 ? -1.533 4.093 -5.386 1.00 94.25 126 VAL A N 1
ATOM 982 C CA . VAL A 1 126 ? -0.873 4.798 -4.268 1.00 94.25 126 VAL A CA 1
ATOM 983 C C . VAL A 1 126 ? -1.789 4.838 -3.049 1.00 94.25 126 VAL A C 1
ATOM 985 O O . VAL A 1 126 ? -1.364 4.489 -1.950 1.00 94.25 126 VAL A O 1
ATOM 988 N N . TYR A 1 127 ? -3.049 5.248 -3.233 1.00 89.44 127 TYR A N 1
ATOM 989 C CA . TYR A 1 127 ? -4.025 5.339 -2.148 1.00 89.44 127 TYR A CA 1
ATOM 990 C C . TYR A 1 127 ? -4.199 3.993 -1.436 1.00 89.44 127 TYR A C 1
ATOM 992 O O . TYR A 1 127 ? -4.170 3.931 -0.206 1.00 89.44 127 TYR A O 1
ATOM 1000 N N . LYS A 1 128 ? -4.329 2.905 -2.203 1.00 88.94 128 LYS A N 1
ATOM 1001 C CA . LYS A 1 128 ? -4.481 1.546 -1.677 1.00 88.94 128 LYS A CA 1
ATOM 1002 C C . LYS A 1 128 ? -3.200 1.027 -1.023 1.00 88.94 128 LYS A C 1
ATOM 1004 O O . LYS A 1 128 ? -3.304 0.448 0.051 1.00 88.94 128 LYS A O 1
ATOM 1009 N N . SER A 1 129 ? -2.024 1.293 -1.596 1.00 91.62 129 SER A N 1
ATOM 1010 C CA . SER A 1 129 ? -0.722 0.977 -0.984 1.00 91.62 129 SER A CA 1
ATOM 1011 C C . SER A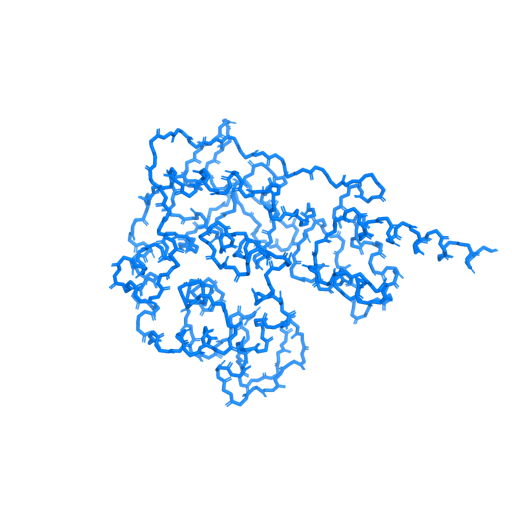 1 129 ? -0.549 1.689 0.360 1.00 91.62 129 SER A C 1
ATOM 1013 O O . SER A 1 129 ? -0.265 1.065 1.381 1.00 91.62 129 SER A O 1
ATOM 1015 N N . ASN A 1 130 ? -0.834 2.992 0.411 1.00 87.50 130 ASN A N 1
ATOM 1016 C CA . ASN A 1 130 ? -0.716 3.749 1.651 1.00 87.50 130 ASN A CA 1
ATOM 1017 C C . ASN A 1 130 ? -1.767 3.318 2.686 1.00 87.50 130 ASN A C 1
ATOM 1019 O O . ASN A 1 130 ? -1.473 3.274 3.875 1.00 87.50 130 ASN A O 1
ATOM 1023 N N . ALA A 1 131 ? -2.974 2.937 2.256 1.00 80.00 131 ALA A N 1
ATOM 1024 C CA . ALA A 1 131 ? -3.979 2.343 3.135 1.00 80.00 131 ALA A CA 1
ATOM 1025 C C . ALA A 1 131 ? -3.605 0.928 3.614 1.00 80.00 131 ALA A C 1
ATOM 1027 O O . ALA A 1 131 ? -4.010 0.545 4.711 1.00 80.00 131 ALA A O 1
ATOM 1028 N N . TRP A 1 132 ? -2.845 0.158 2.833 1.00 83.56 132 TRP A N 1
ATOM 1029 C CA . TRP A 1 132 ? -2.348 -1.161 3.234 1.00 83.56 132 TRP A CA 1
ATOM 1030 C C . TRP A 1 132 ? -1.405 -1.046 4.436 1.00 83.56 132 TRP A C 1
ATOM 1032 O O . TRP A 1 132 ? -1.599 -1.739 5.430 1.00 83.56 132 TRP A O 1
ATOM 1042 N N . ASN A 1 133 ? -0.480 -0.084 4.387 1.00 82.56 133 ASN A N 1
ATOM 1043 C CA . ASN A 1 133 ? 0.416 0.254 5.495 1.00 82.56 133 ASN A CA 1
ATOM 1044 C C . ASN A 1 133 ? -0.289 0.991 6.649 1.00 82.56 133 ASN A C 1
ATOM 1046 O O . ASN A 1 133 ? -0.179 0.618 7.812 1.00 82.56 133 ASN A O 1
ATOM 1050 N N . GLY A 1 134 ? -1.008 2.067 6.328 1.00 77.38 134 GLY A N 1
ATOM 1051 C CA . GLY A 1 134 ? -1.563 3.028 7.279 1.00 77.38 134 GLY A CA 1
ATOM 1052 C C . GLY A 1 134 ? -1.104 4.464 7.003 1.00 77.38 134 GLY A C 1
ATOM 1053 O O . GLY A 1 134 ? -0.029 4.707 6.453 1.00 77.38 134 GLY A O 1
ATOM 1054 N N . TRP A 1 135 ? -1.931 5.424 7.428 1.00 76.62 135 TRP A N 1
ATOM 1055 C CA . TRP A 1 135 ? -1.773 6.865 7.165 1.00 76.62 135 TRP A CA 1
ATOM 1056 C C . TRP A 1 135 ? -1.082 7.637 8.302 1.00 76.62 135 TRP A C 1
ATOM 1058 O O . TRP A 1 135 ? -1.072 8.866 8.300 1.00 76.62 135 TRP A O 1
ATOM 1068 N N . GLY A 1 136 ? -0.513 6.936 9.287 1.00 74.88 136 GLY A N 1
ATOM 1069 C CA . GLY A 1 136 ? 0.111 7.534 10.474 1.00 74.88 136 GLY A CA 1
ATOM 1070 C C . GLY A 1 136 ? 1.091 8.686 10.185 1.00 74.88 136 GLY A C 1
ATOM 1071 O O . GLY A 1 136 ? 0.955 9.732 10.817 1.00 74.88 136 GLY A O 1
ATOM 1072 N N . PRO A 1 137 ? 2.034 8.563 9.226 1.00 83.38 137 PRO A N 1
ATOM 1073 C CA . PRO A 1 137 ? 2.998 9.627 8.924 1.00 83.38 137 PRO A CA 1
ATOM 1074 C C . PRO A 1 137 ? 2.362 10.977 8.566 1.00 83.38 137 PRO A C 1
ATOM 1076 O O . PRO A 1 137 ? 2.880 12.024 8.955 1.00 83.38 137 PRO A O 1
ATOM 1079 N N . ASN A 1 138 ? 1.198 10.977 7.910 1.00 78.94 138 ASN A N 1
ATOM 1080 C CA . ASN A 1 138 ? 0.509 12.212 7.549 1.00 78.94 138 ASN A CA 1
ATOM 1081 C C . ASN A 1 138 ? 0.112 13.036 8.785 1.00 78.94 138 ASN A C 1
ATOM 1083 O O . ASN A 1 138 ? 0.078 14.260 8.700 1.00 78.94 138 ASN A O 1
ATOM 1087 N N . ALA A 1 139 ? -0.155 12.396 9.934 1.00 74.94 139 ALA A N 1
ATOM 1088 C CA . ALA A 1 139 ? -0.492 13.088 11.186 1.00 74.94 139 ALA A CA 1
ATOM 1089 C C . ALA A 1 139 ? 0.676 13.932 11.717 1.00 74.94 139 ALA A C 1
ATOM 1091 O O . ALA A 1 139 ? 0.470 14.926 12.403 1.00 74.94 139 ALA A O 1
ATOM 1092 N N . HIS A 1 140 ? 1.900 13.574 11.328 1.00 78.81 140 HIS A N 1
ATOM 1093 C CA . HIS A 1 140 ? 3.127 14.311 11.632 1.00 78.81 140 HIS A CA 1
ATOM 1094 C C . HIS A 1 140 ? 3.516 15.269 10.497 1.00 78.81 140 HIS A C 1
ATOM 1096 O O . HIS A 1 140 ? 4.605 15.849 10.496 1.00 78.81 140 HIS A O 1
ATOM 1102 N N . GLY A 1 141 ? 2.636 15.441 9.502 1.00 80.12 141 GLY A N 1
ATOM 1103 C CA . GLY A 1 141 ? 2.901 16.161 8.259 1.00 80.12 141 GLY A CA 1
ATOM 1104 C C . GLY A 1 141 ? 4.127 15.605 7.539 1.00 80.12 141 GLY A C 1
ATOM 1105 O O . GLY A 1 141 ? 5.027 16.370 7.194 1.00 80.12 141 GLY A O 1
ATOM 1106 N N . ARG A 1 142 ? 4.184 14.275 7.401 1.00 85.38 142 ARG A N 1
ATOM 1107 C CA . ARG A 1 142 ? 5.198 13.530 6.648 1.00 85.38 142 ARG A CA 1
ATOM 1108 C C . ARG A 1 142 ? 4.544 12.639 5.602 1.00 85.38 142 ARG A C 1
ATOM 1110 O O . ARG A 1 142 ? 3.521 12.010 5.871 1.00 85.38 142 ARG A O 1
ATOM 1117 N N . HIS A 1 143 ? 5.171 12.525 4.436 1.00 88.44 143 HIS A N 1
ATOM 1118 C CA . HIS A 1 143 ? 4.839 11.465 3.493 1.00 88.44 143 HIS A CA 1
ATOM 1119 C C . HIS A 1 143 ? 5.342 10.119 4.029 1.00 88.44 143 HIS A C 1
ATOM 1121 O O . HIS A 1 143 ? 6.416 10.024 4.618 1.00 88.44 143 HIS A O 1
ATOM 1127 N N . SER A 1 144 ? 4.555 9.061 3.839 1.00 90.06 144 SER A N 1
ATOM 1128 C CA . SER A 1 144 ? 4.948 7.716 4.257 1.00 90.06 144 SER A CA 1
ATOM 1129 C C . SER A 1 144 ? 6.069 7.170 3.370 1.00 90.06 144 SER A C 1
ATOM 1131 O O . SER A 1 144 ? 5.958 7.193 2.143 1.00 90.06 144 SER A O 1
ATOM 1133 N N . GLY A 1 145 ? 7.111 6.603 3.983 1.00 94.44 145 GLY A N 1
ATOM 1134 C CA . GLY A 1 145 ? 8.158 5.875 3.258 1.00 94.44 145 GLY A CA 1
ATOM 1135 C C . GLY A 1 145 ? 7.632 4.629 2.543 1.00 94.44 145 GLY A C 1
ATOM 1136 O O . GLY A 1 145 ? 8.231 4.182 1.570 1.00 94.44 145 GLY A O 1
ATOM 1137 N N . TYR A 1 146 ? 6.473 4.107 2.954 1.00 94.69 146 TYR A N 1
ATOM 1138 C CA . TYR A 1 146 ? 5.907 2.892 2.379 1.00 94.69 146 TYR A CA 1
ATOM 1139 C C . TYR A 1 146 ? 5.608 3.012 0.872 1.00 94.69 146 TYR A C 1
ATOM 1141 O O . TYR A 1 146 ? 6.086 2.175 0.110 1.00 94.69 146 TYR A O 1
ATOM 1149 N N . PRO A 1 147 ? 4.902 4.050 0.387 1.00 96.38 147 PRO A N 1
ATOM 1150 C CA . PRO A 1 147 ? 4.826 4.330 -1.044 1.00 96.38 147 PRO A CA 1
ATOM 1151 C C . PRO A 1 147 ? 6.051 5.063 -1.605 1.00 96.38 147 PRO A C 1
ATOM 1153 O O . PRO A 1 147 ? 6.405 4.808 -2.755 1.00 96.38 147 PRO A O 1
ATOM 1156 N N . TRP A 1 148 ? 6.696 5.942 -0.829 1.00 96.81 148 TRP A N 1
ATOM 1157 C CA . TRP A 1 148 ? 7.556 6.998 -1.382 1.00 96.81 148 TRP A CA 1
ATOM 1158 C C . TRP A 1 148 ? 9.059 6.883 -1.090 1.00 96.81 148 TRP A C 1
ATOM 1160 O O . TRP A 1 148 ? 9.831 7.670 -1.635 1.00 96.81 148 TRP A O 1
ATOM 1170 N N . SER A 1 149 ? 9.514 5.948 -0.255 1.00 97.44 149 SER A N 1
ATOM 1171 C CA . SER A 1 149 ? 10.950 5.763 0.011 1.00 97.44 149 SER A CA 1
ATOM 1172 C C . SER A 1 149 ? 11.729 5.514 -1.285 1.00 97.44 149 SER A C 1
ATOM 1174 O O . SER A 1 149 ? 11.222 4.845 -2.182 1.00 97.44 149 SER A O 1
ATOM 1176 N N . CYS A 1 150 ? 12.957 6.032 -1.373 1.00 98.06 150 CYS A N 1
ATOM 1177 C CA . CYS A 1 150 ? 13.809 6.076 -2.572 1.00 98.06 150 CYS A CA 1
ATOM 1178 C C . CYS A 1 150 ? 13.367 7.102 -3.622 1.00 98.06 150 CYS A C 1
ATOM 1180 O O . CYS A 1 150 ? 13.787 7.014 -4.780 1.00 98.06 150 CYS A O 1
ATOM 1182 N N . THR A 1 151 ? 12.545 8.078 -3.230 1.00 97.62 151 THR A N 1
ATOM 1183 C CA . THR A 1 151 ? 12.116 9.178 -4.099 1.00 97.62 151 THR A CA 1
ATOM 1184 C C . THR A 1 151 ? 12.293 10.526 -3.418 1.00 97.62 151 THR A C 1
ATOM 1186 O O . THR A 1 151 ? 12.315 10.609 -2.189 1.00 97.62 151 THR A O 1
ATOM 1189 N N . ASN A 1 152 ? 12.323 11.597 -4.209 1.00 94.88 152 ASN A N 1
ATOM 1190 C CA . ASN A 1 152 ? 12.307 12.975 -3.712 1.00 94.88 152 ASN A CA 1
ATOM 1191 C C . ASN A 1 152 ? 11.108 13.295 -2.798 1.00 94.88 152 ASN A C 1
ATOM 1193 O O . ASN A 1 152 ? 11.198 14.242 -2.029 1.00 94.88 152 ASN A O 1
ATOM 1197 N N . ILE A 1 153 ? 10.019 12.521 -2.838 1.00 94.62 153 ILE A N 1
ATOM 1198 C CA . ILE A 1 153 ? 8.843 12.728 -1.978 1.00 94.62 153 ILE A CA 1
ATOM 1199 C C . ILE A 1 153 ? 9.123 12.361 -0.506 1.00 94.62 153 ILE A C 1
ATOM 1201 O O . ILE A 1 153 ? 8.515 12.931 0.396 1.00 94.62 153 ILE A O 1
ATOM 1205 N N . TYR A 1 154 ? 10.031 11.412 -0.246 1.00 94.69 154 TYR A N 1
ATOM 1206 C CA . TYR A 1 154 ? 10.373 10.944 1.111 1.00 94.69 154 TYR A CA 1
ATOM 1207 C C . TYR A 1 154 ? 11.808 11.287 1.524 1.00 94.69 154 TYR A C 1
ATOM 1209 O O . TYR A 1 154 ? 12.080 11.573 2.692 1.00 94.69 154 TYR A O 1
ATOM 1217 N N . ASP A 1 155 ? 12.731 11.244 0.563 1.00 93.81 155 ASP A N 1
ATOM 1218 C CA . ASP A 1 155 ? 14.164 11.399 0.796 1.00 93.81 155 ASP A CA 1
ATOM 1219 C C . ASP A 1 155 ? 14.594 12.873 0.900 1.00 93.81 155 ASP A C 1
ATOM 1221 O O . ASP A 1 155 ? 15.734 13.147 1.275 1.00 93.81 155 ASP A O 1
ATOM 1225 N N . ALA A 1 156 ? 13.712 13.823 0.574 1.00 86.88 156 ALA A N 1
ATOM 1226 C CA . ALA A 1 156 ? 13.984 15.251 0.684 1.00 86.88 156 ALA A CA 1
ATOM 1227 C C . ALA A 1 156 ? 13.338 15.861 1.934 1.00 86.88 156 ALA A C 1
ATOM 1229 O O . ALA A 1 156 ? 12.289 15.418 2.402 1.00 86.88 156 ALA A O 1
ATOM 1230 N N . ALA A 1 157 ? 13.965 16.912 2.461 1.00 82.50 157 ALA A N 1
ATOM 1231 C CA . ALA A 1 157 ? 13.329 17.781 3.440 1.00 82.50 157 ALA A CA 1
ATOM 1232 C C . ALA A 1 157 ? 12.232 18.622 2.763 1.00 82.50 157 ALA A C 1
ATOM 1234 O O . ALA A 1 157 ? 12.412 19.098 1.643 1.00 82.50 157 ALA A O 1
ATOM 1235 N N . THR A 1 158 ? 11.123 18.841 3.464 1.00 76.06 158 THR A N 1
ATOM 1236 C CA . THR A 1 158 ? 9.979 19.642 2.996 1.00 76.06 158 THR A CA 1
ATOM 1237 C C . THR A 1 158 ? 9.568 20.591 4.114 1.00 76.06 158 THR A C 1
ATOM 1239 O O . THR A 1 158 ? 9.377 20.120 5.229 1.00 76.06 158 THR A O 1
ATOM 1242 N N . ASP A 1 159 ? 9.437 21.894 3.861 1.00 70.94 159 ASP A N 1
ATOM 1243 C CA . ASP A 1 159 ? 8.952 22.900 4.830 1.00 70.94 159 ASP A CA 1
ATOM 1244 C C . ASP A 1 159 ? 9.633 22.880 6.210 1.00 70.94 159 ASP A C 1
ATOM 1246 O O . ASP A 1 159 ? 8.992 22.741 7.253 1.00 70.94 159 ASP A O 1
ATOM 1250 N N . GLY A 1 160 ? 10.967 22.971 6.229 1.00 73.25 160 GLY A N 1
ATOM 1251 C CA . GLY A 1 160 ? 11.750 23.011 7.477 1.00 73.25 160 GLY A CA 1
ATOM 1252 C C . GLY A 1 160 ? 11.763 21.691 8.259 1.00 73.25 160 GLY A C 1
ATOM 1253 O O . GLY A 1 160 ? 12.293 21.612 9.365 1.00 73.25 160 GLY A O 1
ATOM 1254 N N . LYS A 1 161 ? 11.194 20.637 7.679 1.00 78.19 161 LYS A N 1
ATOM 1255 C CA . LYS A 1 161 ? 11.028 19.314 8.265 1.00 78.19 161 LYS A CA 1
ATOM 1256 C C . LYS A 1 161 ? 12.035 18.363 7.588 1.00 78.19 161 LYS A C 1
ATOM 1258 O O . LYS A 1 161 ? 12.066 18.323 6.360 1.00 78.19 161 LYS A O 1
ATOM 1263 N N . PRO A 1 162 ? 12.849 17.584 8.340 1.00 84.38 162 PRO A N 1
ATOM 1264 C CA . PRO A 1 162 ? 13.884 16.745 7.725 1.00 84.38 162 PRO A CA 1
ATOM 1265 C C . PRO A 1 162 ? 13.288 15.619 6.873 1.00 84.38 162 PRO A C 1
ATOM 1267 O O . PRO A 1 162 ? 12.114 15.293 7.021 1.00 84.38 162 PRO A O 1
ATOM 1270 N N . ALA A 1 163 ? 14.094 15.016 6.001 1.00 88.50 163 ALA A N 1
ATOM 1271 C CA . ALA A 1 163 ? 13.685 13.831 5.254 1.00 88.50 163 ALA A CA 1
ATOM 1272 C C . ALA A 1 163 ? 13.289 12.679 6.195 1.00 88.50 163 ALA A C 1
ATOM 1274 O O . ALA A 1 163 ? 13.772 12.580 7.326 1.00 88.50 163 ALA A O 1
ATOM 1275 N N . GLY A 1 164 ? 12.439 11.778 5.710 1.00 91.06 164 GLY A N 1
ATOM 1276 C CA . GLY A 1 164 ? 12.042 10.588 6.449 1.00 91.06 164 GLY A CA 1
ATOM 1277 C C . GLY A 1 164 ? 10.985 10.808 7.535 1.00 91.06 164 GLY A C 1
ATOM 1278 O O . GLY A 1 164 ? 10.028 11.568 7.378 1.00 91.06 164 GLY A O 1
ATOM 1279 N N . GLY A 1 165 ? 11.135 10.092 8.646 1.00 90.75 165 GLY A N 1
ATOM 1280 C CA . GLY A 1 165 ? 10.126 9.910 9.684 1.00 90.75 165 GLY A CA 1
ATOM 1281 C C . GLY A 1 165 ? 9.333 8.622 9.464 1.00 90.75 165 GLY A C 1
ATOM 1282 O O . GLY A 1 165 ? 8.829 8.365 8.364 1.00 90.75 165 GLY A O 1
ATOM 1283 N N . LYS A 1 166 ? 9.227 7.787 10.499 1.00 90.12 166 LYS A N 1
ATOM 1284 C CA . LYS A 1 166 ? 8.381 6.585 10.479 1.00 90.12 166 LYS A CA 1
ATOM 1285 C C . LYS A 1 166 ? 7.997 6.136 11.883 1.00 90.12 166 LYS A C 1
ATOM 1287 O O . LYS A 1 166 ? 8.646 6.469 12.869 1.00 90.12 166 LYS A O 1
ATOM 1292 N N . TYR A 1 167 ? 6.965 5.303 11.946 1.00 85.88 167 TYR A N 1
ATOM 1293 C CA . TYR A 1 167 ? 6.737 4.473 13.119 1.00 85.88 167 TYR A CA 1
ATOM 1294 C C . TYR A 1 167 ? 7.781 3.349 13.140 1.00 85.88 167 TYR A C 1
ATOM 1296 O O . TYR A 1 167 ? 7.964 2.648 12.140 1.00 85.88 167 TYR A O 1
ATOM 1304 N N . VAL A 1 168 ? 8.505 3.216 14.250 1.00 87.31 168 VAL A N 1
ATOM 1305 C CA . VAL A 1 168 ? 9.523 2.165 14.460 1.00 87.31 168 VAL A CA 1
ATOM 1306 C C . VAL A 1 168 ? 8.972 0.972 15.240 1.00 87.31 168 VAL A C 1
ATOM 1308 O O . VAL A 1 168 ? 9.543 -0.112 15.195 1.00 87.31 168 VAL A O 1
ATOM 1311 N N . ALA A 1 169 ? 7.847 1.175 15.920 1.00 78.31 169 ALA A N 1
ATOM 1312 C CA . ALA A 1 169 ? 6.996 0.158 16.520 1.00 78.31 169 ALA A CA 1
ATOM 1313 C C . ALA A 1 169 ? 5.571 0.724 16.629 1.00 78.31 169 ALA A C 1
ATOM 1315 O O . ALA A 1 169 ? 5.361 1.922 16.400 1.00 78.31 169 ALA A O 1
ATOM 1316 N N . ASP A 1 170 ? 4.611 -0.113 17.014 1.00 68.69 170 ASP A N 1
ATOM 1317 C CA . ASP A 1 170 ? 3.228 0.312 17.238 1.00 68.69 170 ASP A CA 1
ATOM 1318 C C . ASP A 1 170 ? 3.172 1.503 18.208 1.00 68.69 170 ASP A C 1
ATOM 1320 O O . ASP A 1 170 ? 3.795 1.498 19.274 1.00 68.69 170 ASP A O 1
ATOM 1324 N N . GLY A 1 171 ? 2.508 2.579 17.778 1.00 71.38 171 GLY A N 1
ATOM 1325 C CA . GLY A 1 171 ? 2.413 3.849 18.506 1.00 71.38 171 GLY A CA 1
ATOM 1326 C C . GLY A 1 171 ? 3.710 4.669 18.626 1.00 71.38 171 GLY A C 1
ATOM 1327 O O . GLY A 1 171 ? 3.650 5.831 19.021 1.00 71.38 171 GLY A O 1
ATOM 1328 N N . LYS A 1 172 ? 4.884 4.135 18.259 1.00 83.69 172 LYS A N 1
ATOM 1329 C CA . LYS A 1 172 ? 6.185 4.808 18.435 1.00 83.69 172 LYS A CA 1
ATOM 1330 C C . LYS A 1 172 ? 6.649 5.507 17.161 1.00 83.69 172 LYS A C 1
ATOM 1332 O O . LYS A 1 172 ? 7.280 4.889 16.302 1.00 83.69 172 LYS A O 1
ATOM 1337 N N . TRP A 1 173 ? 6.350 6.800 17.063 1.00 87.31 173 TRP A N 1
ATOM 1338 C CA . TRP A 1 173 ? 6.844 7.678 16.002 1.00 87.31 173 TRP A CA 1
ATOM 1339 C C . TRP A 1 173 ? 8.279 8.148 16.272 1.00 87.31 173 TRP A C 1
ATOM 1341 O O . TRP A 1 173 ? 8.578 8.623 17.365 1.00 87.31 173 TRP A O 1
ATOM 1351 N N . ASP A 1 174 ? 9.136 8.077 15.255 1.00 91.25 174 ASP A N 1
ATOM 1352 C CA . ASP A 1 174 ? 10.470 8.673 15.258 1.00 91.25 174 ASP A CA 1
ATOM 1353 C C . ASP A 1 174 ? 10.621 9.579 14.016 1.00 91.25 174 ASP A C 1
ATOM 1355 O O . ASP A 1 174 ? 10.568 9.082 12.884 1.00 91.25 174 ASP A O 1
ATOM 1359 N N . PRO A 1 175 ? 10.794 10.906 14.189 1.00 90.25 175 PRO A N 1
ATOM 1360 C CA . PRO A 1 175 ? 10.933 11.847 13.079 1.00 90.25 175 PRO A CA 1
ATOM 1361 C C . PRO A 1 175 ? 12.277 11.746 12.341 1.00 90.25 175 PRO A C 1
ATOM 1363 O O . PRO A 1 175 ? 12.368 12.259 11.223 1.00 90.25 175 PRO A O 1
ATOM 1366 N N . ALA A 1 176 ? 13.293 11.124 12.949 1.00 90.88 176 ALA A N 1
ATOM 1367 C CA . ALA A 1 176 ? 14.626 10.905 12.388 1.00 90.88 176 ALA A CA 1
ATOM 1368 C C . ALA A 1 176 ? 14.790 9.501 11.784 1.00 90.88 176 ALA A C 1
ATOM 1370 O O . ALA A 1 176 ? 15.689 9.280 10.969 1.00 90.88 176 ALA A O 1
ATOM 1371 N N . ALA A 1 177 ? 13.922 8.552 12.145 1.00 93.19 177 ALA A N 1
ATOM 1372 C CA . ALA A 1 177 ? 13.930 7.228 11.543 1.00 93.19 177 ALA A CA 1
ATOM 1373 C C . ALA A 1 177 ? 13.662 7.303 10.036 1.00 93.19 177 ALA A C 1
ATOM 1375 O O . ALA A 1 177 ? 12.789 8.030 9.560 1.00 93.19 177 ALA A O 1
ATOM 1376 N N . PHE A 1 178 ? 14.402 6.499 9.281 1.00 93.31 178 PHE A N 1
ATOM 1377 C CA . PHE A 1 178 ? 14.413 6.559 7.828 1.00 93.31 178 PHE A CA 1
ATOM 1378 C C . PHE A 1 178 ? 14.148 5.181 7.226 1.00 93.31 178 PHE A C 1
ATOM 1380 O O . PHE A 1 178 ? 14.778 4.190 7.607 1.00 93.31 178 PHE A O 1
ATOM 1387 N N . ASP A 1 179 ? 13.213 5.104 6.283 1.00 94.94 179 ASP A N 1
ATOM 1388 C CA . ASP A 1 179 ? 12.930 3.872 5.558 1.00 94.94 179 ASP A CA 1
ATOM 1389 C C . ASP A 1 179 ? 13.993 3.621 4.478 1.00 94.94 179 ASP A C 1
ATOM 1391 O O . ASP A 1 179 ? 14.159 4.383 3.525 1.00 94.94 179 ASP A O 1
ATOM 1395 N N . ARG A 1 180 ? 14.761 2.544 4.652 1.00 94.31 180 ARG A N 1
ATOM 1396 C CA . ARG A 1 180 ? 15.807 2.149 3.701 1.00 94.31 180 ARG A CA 1
ATOM 1397 C C . ARG A 1 180 ? 15.276 1.249 2.595 1.00 94.31 180 ARG A C 1
ATOM 1399 O O . ARG A 1 180 ? 15.864 1.241 1.516 1.00 94.31 180 ARG A O 1
ATOM 1406 N N . GLN A 1 181 ? 14.189 0.523 2.852 1.00 95.38 181 GLN A N 1
ATOM 1407 C CA . GLN A 1 181 ? 13.548 -0.325 1.857 1.00 95.38 181 GLN A CA 1
ATOM 1408 C C . GLN A 1 181 ? 12.882 0.576 0.809 1.00 95.38 181 GLN A C 1
ATOM 1410 O O . GLN A 1 181 ? 12.324 1.615 1.183 1.00 95.38 181 GLN A O 1
ATOM 1415 N N . PRO A 1 182 ? 12.940 0.237 -0.491 1.00 98.00 182 PRO A N 1
ATOM 1416 C CA . PRO A 1 182 ? 12.284 1.047 -1.506 1.00 98.00 182 PRO A CA 1
ATOM 1417 C C . PRO A 1 182 ? 10.775 1.099 -1.262 1.00 98.00 182 PRO A C 1
ATOM 1419 O O . PRO A 1 182 ? 10.168 0.133 -0.789 1.00 98.00 182 PRO A O 1
ATOM 1422 N N . GLY A 1 183 ? 10.180 2.250 -1.560 1.00 98.06 183 GLY A N 1
ATOM 1423 C CA . GLY A 1 183 ? 8.738 2.418 -1.517 1.00 98.06 183 GLY A CA 1
ATOM 1424 C C . GLY A 1 183 ? 8.065 1.672 -2.666 1.00 98.06 183 GLY A C 1
ATOM 1425 O O . GLY A 1 183 ? 8.694 1.350 -3.678 1.00 98.06 183 GLY A O 1
ATOM 1426 N N . THR A 1 184 ? 6.763 1.419 -2.549 1.00 98.25 184 THR A N 1
ATOM 1427 C CA . THR A 1 184 ? 6.028 0.705 -3.599 1.00 98.25 184 THR A CA 1
ATOM 1428 C C . THR A 1 184 ? 6.040 1.457 -4.930 1.00 98.25 184 THR A C 1
ATOM 1430 O O . THR A 1 184 ? 6.110 0.824 -5.972 1.00 98.25 184 THR A O 1
ATOM 1433 N N . MET A 1 185 ? 6.001 2.795 -4.933 1.00 97.94 185 MET A N 1
ATOM 1434 C CA . MET A 1 185 ? 5.885 3.577 -6.172 1.00 97.94 185 MET A CA 1
ATOM 1435 C C . MET A 1 185 ? 7.114 3.523 -7.080 1.00 97.94 185 MET A C 1
ATOM 1437 O O . MET A 1 185 ? 6.941 3.205 -8.259 1.00 97.94 185 MET A O 1
ATOM 1441 N N . PRO A 1 186 ? 8.348 3.773 -6.598 1.00 98.38 186 PRO A N 1
ATOM 1442 C CA . PRO A 1 186 ? 9.516 3.649 -7.462 1.00 98.38 186 PRO A CA 1
ATOM 1443 C C . PRO A 1 186 ? 9.707 2.219 -7.982 1.00 98.38 186 PRO A C 1
ATOM 1445 O O . PRO A 1 186 ? 10.076 2.051 -9.141 1.00 98.38 186 PRO A O 1
ATOM 1448 N N . VAL A 1 187 ? 9.381 1.198 -7.179 1.00 98.56 187 VAL A N 1
ATOM 1449 C CA . VAL A 1 187 ? 9.418 -0.213 -7.606 1.00 98.56 187 VAL A CA 1
ATOM 1450 C C . VAL A 1 187 ? 8.376 -0.489 -8.684 1.00 98.56 187 VAL A C 1
ATOM 1452 O O . VAL A 1 187 ? 8.706 -1.064 -9.717 1.00 98.56 187 VAL A O 1
ATOM 1455 N N . MET A 1 188 ? 7.131 -0.047 -8.489 1.00 98.44 188 MET A N 1
ATOM 1456 C CA . MET A 1 188 ? 6.075 -0.236 -9.481 1.00 98.44 188 MET A CA 1
ATOM 1457 C C . MET A 1 188 ? 6.414 0.447 -10.808 1.00 98.44 188 MET A C 1
ATOM 1459 O O . MET A 1 188 ? 6.200 -0.144 -11.860 1.00 98.44 188 MET A O 1
ATOM 1463 N N . LEU A 1 189 ? 6.954 1.669 -10.780 1.00 97.06 189 LEU A N 1
ATOM 1464 C CA . LEU A 1 189 ? 7.336 2.391 -11.996 1.00 97.06 189 LEU A CA 1
ATOM 1465 C C . LEU A 1 189 ? 8.524 1.739 -12.711 1.00 97.06 189 LEU A C 1
ATOM 1467 O O . LEU A 1 189 ? 8.489 1.599 -13.933 1.00 97.06 189 LEU A O 1
ATOM 1471 N N . ALA A 1 190 ? 9.542 1.296 -11.970 1.00 98.00 190 ALA A N 1
ATOM 1472 C CA . ALA A 1 190 ? 10.676 0.572 -12.540 1.00 98.00 190 ALA A CA 1
ATOM 1473 C C . ALA A 1 190 ? 10.241 -0.765 -13.170 1.00 98.00 190 ALA A C 1
ATOM 1475 O O . ALA A 1 190 ? 10.599 -1.052 -14.313 1.00 98.00 190 ALA A O 1
ATOM 1476 N N . LEU A 1 191 ? 9.396 -1.539 -12.478 1.00 98.00 191 LEU A N 1
ATOM 1477 C CA . LEU A 1 191 ? 8.834 -2.783 -13.007 1.00 98.00 191 LEU A CA 1
ATOM 1478 C C . LEU A 1 191 ? 7.947 -2.549 -14.224 1.00 98.00 191 LEU A C 1
ATOM 1480 O O . LEU A 1 191 ? 8.127 -3.234 -15.219 1.00 98.00 191 LEU A O 1
ATOM 1484 N N . ALA A 1 192 ? 7.025 -1.586 -14.176 1.00 96.94 192 ALA A N 1
ATOM 1485 C CA . ALA A 1 192 ? 6.134 -1.278 -15.296 1.00 96.94 192 ALA A CA 1
ATOM 1486 C C . ALA A 1 192 ? 6.905 -0.825 -16.545 1.00 96.94 192 ALA A C 1
ATOM 1488 O O . ALA A 1 192 ? 6.482 -1.103 -17.663 1.00 96.94 192 ALA A O 1
ATOM 1489 N N . LYS A 1 193 ? 8.053 -0.156 -16.370 1.00 95.88 193 LYS A N 1
ATOM 1490 C CA . LYS A 1 193 ? 8.942 0.207 -17.479 1.00 95.88 193 LYS A CA 1
ATOM 1491 C C . LYS A 1 193 ? 9.588 -1.023 -18.125 1.00 95.88 193 LYS A C 1
ATOM 1493 O O . LYS A 1 193 ? 9.703 -1.064 -19.345 1.00 95.88 193 LYS A O 1
ATOM 1498 N N . ALA A 1 194 ? 10.028 -1.994 -17.324 1.00 97.19 194 ALA A N 1
ATOM 1499 C CA . ALA A 1 194 ? 10.664 -3.219 -17.816 1.00 97.19 194 ALA A CA 1
ATOM 1500 C C . ALA A 1 194 ? 9.652 -4.267 -18.321 1.00 97.19 194 ALA A C 1
ATOM 1502 O O . ALA A 1 194 ? 9.952 -5.016 -19.246 1.00 97.19 194 ALA A O 1
ATOM 1503 N N . TYR A 1 195 ? 8.452 -4.288 -17.738 1.00 97.62 195 TYR A N 1
ATOM 1504 C CA . TYR A 1 195 ? 7.374 -5.245 -17.990 1.00 97.62 195 TYR A CA 1
ATOM 1505 C C . TYR A 1 195 ? 6.043 -4.495 -18.180 1.00 97.62 195 TYR A C 1
ATOM 1507 O O . TYR A 1 195 ? 5.226 -4.424 -17.253 1.00 97.62 195 TYR A O 1
ATOM 1515 N N . PRO A 1 196 ? 5.813 -3.892 -19.365 1.00 95.69 196 PRO A N 1
ATOM 1516 C CA . PRO A 1 196 ? 4.638 -3.054 -19.617 1.00 95.69 196 PRO A CA 1
ATOM 1517 C C . PRO A 1 196 ? 3.296 -3.777 -19.467 1.00 95.69 196 PRO A C 1
ATOM 1519 O O . PRO A 1 196 ? 2.283 -3.133 -19.211 1.00 95.69 196 PRO A O 1
ATOM 1522 N N . ASP A 1 197 ? 3.274 -5.106 -19.579 1.00 94.56 197 ASP A N 1
ATOM 1523 C CA . ASP A 1 197 ? 2.082 -5.932 -19.368 1.00 94.56 197 ASP A CA 1
ATOM 1524 C C . ASP A 1 197 ? 1.587 -5.923 -17.912 1.00 94.56 197 ASP A C 1
ATOM 1526 O O . ASP A 1 197 ? 0.407 -6.160 -17.658 1.00 94.56 197 ASP A O 1
ATOM 1530 N N . LEU A 1 198 ? 2.463 -5.618 -16.948 1.00 95.38 198 LEU A N 1
ATOM 1531 C CA . LEU A 1 198 ? 2.088 -5.473 -15.539 1.00 95.38 198 LEU A CA 1
ATOM 1532 C C . LEU A 1 198 ? 1.543 -4.073 -15.214 1.00 95.38 198 LEU A C 1
ATOM 1534 O O . LEU A 1 198 ? 0.991 -3.868 -14.128 1.00 95.38 198 LEU A O 1
ATOM 1538 N N . ALA A 1 199 ? 1.742 -3.101 -16.108 1.00 94.06 199 ALA A N 1
ATOM 1539 C CA . ALA A 1 199 ? 1.528 -1.688 -15.835 1.00 94.06 199 ALA A CA 1
ATOM 1540 C C . ALA A 1 199 ? 0.046 -1.321 -15.681 1.00 94.06 199 ALA A C 1
ATOM 1542 O O . ALA A 1 199 ? -0.841 -1.868 -16.334 1.00 94.06 199 ALA A O 1
ATOM 1543 N N . ILE A 1 200 ? -0.214 -0.308 -14.855 1.00 95.25 200 ILE A N 1
ATOM 1544 C CA . ILE A 1 200 ? -1.499 0.394 -14.854 1.00 95.25 200 ILE A CA 1
ATOM 1545 C C . ILE A 1 200 ? -1.462 1.427 -15.989 1.00 95.25 200 ILE A C 1
ATOM 1547 O O . ILE A 1 200 ? -0.478 2.156 -16.130 1.00 95.25 200 ILE A O 1
ATOM 1551 N N . ALA A 1 201 ? -2.521 1.507 -16.792 1.00 91.12 201 ALA A N 1
ATOM 1552 C CA . ALA A 1 201 ? -2.623 2.465 -17.890 1.00 91.12 201 ALA A CA 1
ATOM 1553 C C . ALA A 1 201 ? -3.619 3.598 -17.567 1.00 91.12 201 ALA A C 1
ATOM 1555 O O . ALA A 1 201 ? -4.654 3.334 -16.949 1.00 91.12 201 ALA A O 1
ATOM 1556 N N . PRO A 1 202 ? -3.358 4.842 -18.012 1.00 93.31 202 PRO A N 1
ATOM 1557 C CA . PRO A 1 202 ? -2.099 5.319 -18.600 1.00 93.31 202 PRO A CA 1
ATOM 1558 C C . PRO A 1 202 ? -0.989 5.461 -17.537 1.00 93.31 202 PRO A C 1
ATOM 1560 O O . PRO A 1 202 ? -1.303 5.507 -16.345 1.00 93.31 202 PRO A O 1
ATOM 1563 N N . PRO A 1 203 ? 0.299 5.545 -17.928 1.00 92.38 203 PRO A N 1
ATOM 1564 C CA . PRO A 1 203 ? 1.365 5.915 -16.995 1.00 92.38 203 PRO A CA 1
ATOM 1565 C C . PRO A 1 203 ? 1.109 7.308 -16.388 1.00 92.38 203 PRO A C 1
ATOM 1567 O O . PRO A 1 203 ? 0.402 8.117 -17.000 1.00 92.38 203 PRO A O 1
ATOM 1570 N N . PRO A 1 204 ? 1.671 7.623 -15.204 1.00 93.44 204 PRO A N 1
ATOM 1571 C CA . PRO A 1 204 ? 1.554 8.960 -14.638 1.00 93.44 204 PRO A CA 1
ATOM 1572 C C . PRO A 1 204 ? 2.148 10.007 -15.585 1.00 93.44 204 PRO A C 1
ATOM 1574 O O . PRO A 1 204 ? 3.170 9.761 -16.229 1.00 93.44 204 PRO A O 1
ATOM 1577 N N . ALA A 1 205 ? 1.525 11.185 -15.641 1.00 93.31 205 ALA A N 1
ATOM 1578 C CA . ALA A 1 205 ? 2.156 12.349 -16.251 1.00 93.31 205 ALA A CA 1
ATOM 1579 C C . ALA A 1 205 ? 3.462 12.671 -15.513 1.00 93.31 205 ALA A C 1
ATOM 1581 O O . ALA A 1 205 ? 3.585 12.351 -14.338 1.00 93.31 205 ALA A O 1
ATOM 1582 N N . VAL A 1 206 ? 4.411 13.324 -16.179 1.00 94.56 206 VAL A N 1
ATOM 1583 C CA . VAL A 1 206 ? 5.645 13.806 -15.547 1.00 94.56 206 VAL A CA 1
ATOM 1584 C C . VAL A 1 206 ? 5.687 15.317 -15.690 1.00 94.56 206 VAL A C 1
ATOM 1586 O O . VAL A 1 206 ? 5.557 15.833 -16.799 1.00 94.56 206 VAL A O 1
ATOM 1589 N N . ILE A 1 207 ? 5.850 16.022 -14.574 1.00 94.88 207 ILE A N 1
ATOM 1590 C CA . ILE A 1 207 ? 5.935 17.483 -14.525 1.00 94.88 207 ILE A CA 1
ATOM 1591 C C . ILE A 1 207 ? 7.128 17.904 -13.664 1.00 94.88 207 ILE A C 1
ATOM 1593 O O . ILE A 1 207 ? 7.544 17.175 -12.762 1.00 94.88 207 ILE A O 1
ATOM 1597 N N . ASP A 1 208 ? 7.666 19.095 -13.920 1.00 92.69 208 ASP A N 1
ATOM 1598 C CA . ASP A 1 208 ? 8.715 19.679 -13.086 1.00 92.69 208 ASP A CA 1
ATOM 1599 C C . ASP A 1 208 ? 8.107 20.708 -12.128 1.00 92.69 208 ASP A C 1
ATOM 1601 O O . ASP A 1 208 ? 7.684 21.790 -12.531 1.00 92.69 208 ASP A O 1
ATOM 1605 N N . ALA A 1 209 ? 7.999 20.330 -10.857 1.00 88.81 209 ALA A N 1
ATOM 1606 C CA . ALA A 1 209 ? 7.503 21.177 -9.781 1.00 88.81 209 ALA A CA 1
ATOM 1607 C C . ALA A 1 209 ? 8.126 20.738 -8.440 1.00 88.81 209 ALA A C 1
ATOM 1609 O O . ALA A 1 209 ? 8.547 19.582 -8.305 1.00 88.81 209 ALA A O 1
ATOM 1610 N N . PRO A 1 210 ? 8.226 21.645 -7.449 1.00 85.50 210 PRO A N 1
ATOM 1611 C CA . PRO A 1 210 ? 8.723 21.296 -6.123 1.00 85.50 210 PRO A CA 1
ATOM 1612 C C . PRO A 1 210 ? 7.756 20.355 -5.396 1.00 85.50 210 PRO A C 1
ATOM 1614 O O . PRO A 1 210 ? 6.552 20.368 -5.646 1.00 85.50 210 PRO A O 1
ATOM 1617 N N . VAL A 1 211 ? 8.286 19.566 -4.456 1.00 84.44 211 VAL A N 1
ATOM 1618 C CA . VAL A 1 211 ? 7.461 18.728 -3.575 1.00 84.44 211 VAL A CA 1
ATOM 1619 C C . VAL A 1 211 ? 6.639 19.638 -2.661 1.00 84.44 211 VAL A C 1
ATOM 1621 O O . VAL A 1 211 ? 7.235 20.448 -1.948 1.00 84.44 211 VAL A O 1
ATOM 1624 N N . PRO A 1 212 ? 5.296 19.555 -2.683 1.00 81.56 212 PRO A N 1
ATOM 1625 C CA . PRO A 1 212 ? 4.472 20.388 -1.825 1.00 81.56 212 PRO A CA 1
ATOM 1626 C C . PRO A 1 212 ? 4.578 19.951 -0.362 1.00 81.56 212 PRO A C 1
ATOM 1628 O O . PRO A 1 212 ? 4.907 18.806 -0.051 1.00 81.56 212 PRO A O 1
ATOM 1631 N N . ALA A 1 213 ? 4.196 20.862 0.530 1.00 76.62 213 ALA A N 1
ATOM 1632 C CA . ALA A 1 213 ? 3.858 20.551 1.910 1.00 76.62 213 ALA A CA 1
ATOM 1633 C C . ALA A 1 213 ? 2.923 19.340 1.995 1.00 76.62 213 ALA A C 1
ATOM 1635 O O . ALA A 1 213 ? 1.904 19.297 1.295 1.00 76.62 213 ALA A O 1
ATOM 1636 N N . VAL A 1 214 ? 3.192 18.421 2.925 1.00 74.56 214 VAL A N 1
ATOM 1637 C CA . VAL A 1 214 ? 2.205 17.399 3.293 1.00 74.56 214 VAL A CA 1
ATOM 1638 C C . VAL A 1 214 ? 1.002 18.124 3.875 1.00 74.56 214 VAL A C 1
ATOM 1640 O O . VAL A 1 214 ? 1.088 18.721 4.954 1.00 74.56 214 VAL A O 1
ATOM 1643 N N . LYS A 1 215 ? -0.133 18.060 3.182 1.00 67.56 215 LYS A N 1
ATOM 1644 C CA . LYS A 1 215 ? -1.367 18.620 3.724 1.00 67.56 215 LYS A CA 1
ATOM 1645 C C . LYS A 1 215 ? -1.825 17.730 4.880 1.00 67.56 215 LYS A C 1
ATOM 1647 O O . LYS A 1 215 ? -1.827 16.501 4.736 1.00 67.56 215 LYS A O 1
ATOM 1652 N N . PRO A 1 216 ? -2.216 18.307 6.034 1.00 61.50 216 PRO A N 1
ATOM 1653 C CA . PRO A 1 216 ? -2.962 17.553 7.028 1.00 61.50 216 PRO A CA 1
ATOM 1654 C C . PRO A 1 216 ? -4.127 16.878 6.315 1.00 61.50 216 PRO A C 1
ATOM 1656 O O . PRO A 1 216 ? -4.806 17.512 5.500 1.00 61.50 216 PRO A O 1
ATOM 1659 N N . LEU A 1 217 ? -4.325 15.585 6.566 1.00 60.69 217 LEU A N 1
ATOM 1660 C CA . LEU A 1 217 ? -5.450 14.913 5.937 1.00 60.69 217 LEU A CA 1
ATOM 1661 C C . LEU A 1 217 ? -6.747 15.627 6.378 1.00 60.69 217 LEU A C 1
ATOM 1663 O O . LEU A 1 217 ? -6.809 16.086 7.522 1.00 60.69 217 LEU A O 1
ATOM 1667 N N . PRO A 1 218 ? -7.760 15.759 5.499 1.00 53.03 218 PRO A N 1
ATOM 1668 C CA . PRO A 1 218 ? -8.955 16.553 5.791 1.00 53.03 218 PRO A CA 1
ATOM 1669 C C . PRO A 1 218 ? -9.563 16.120 7.123 1.00 53.03 218 PRO A C 1
ATOM 1671 O O . PRO A 1 218 ? -9.906 14.951 7.224 1.00 53.03 218 PRO A O 1
ATOM 1674 N N . GLN A 1 219 ? -9.679 16.992 8.132 1.00 45.62 219 GLN A N 1
ATOM 1675 C CA . GLN A 1 219 ? -10.223 16.600 9.442 1.00 45.62 219 GLN A CA 1
ATOM 1676 C C . GLN A 1 219 ? -11.479 15.731 9.284 1.00 45.62 219 GLN A C 1
ATOM 1678 O O . GLN A 1 219 ? -12.306 15.959 8.393 1.00 45.62 219 GLN A O 1
ATOM 1683 N N . GLY A 1 220 ? -11.584 14.700 10.131 1.00 48.53 220 GLY A N 1
ATOM 1684 C CA . GLY A 1 220 ? -12.827 13.955 10.271 1.00 48.53 220 GLY A CA 1
ATOM 1685 C C . GLY A 1 220 ? -13.991 14.920 10.456 1.00 48.53 220 GLY A C 1
ATOM 1686 O O . GLY A 1 220 ? -13.826 16.002 11.016 1.00 48.53 220 GLY A O 1
ATOM 1687 N N . LEU A 1 221 ? -15.158 14.558 9.933 1.00 40.72 221 LEU A N 1
ATOM 1688 C CA . LEU A 1 221 ? -16.357 15.349 10.192 1.00 40.72 221 LEU A CA 1
ATOM 1689 C C . LEU A 1 221 ? -16.678 15.319 11.703 1.00 40.72 221 LEU A C 1
ATOM 1691 O O . LEU A 1 221 ? -16.263 14.370 12.370 1.00 40.72 221 LEU A O 1
ATOM 1695 N N . PRO A 1 222 ? -17.373 16.341 12.236 1.00 38.84 222 PRO A N 1
ATOM 1696 C CA . PRO A 1 222 ? -17.555 16.530 13.680 1.00 38.84 222 PRO A CA 1
ATOM 1697 C C . PRO A 1 222 ? -18.152 15.295 14.364 1.00 38.84 222 PRO A C 1
ATOM 1699 O O . PRO A 1 222 ? -19.110 14.762 13.816 1.00 38.84 222 PRO A O 1
ATOM 1702 N N . GLY A 1 223 ? -17.624 14.911 15.540 1.00 44.16 223 GLY A N 1
ATOM 1703 C CA . GLY A 1 223 ? -18.205 13.912 16.458 1.00 44.16 223 GLY A CA 1
ATOM 1704 C C . GLY A 1 223 ? -17.378 12.633 16.685 1.00 44.16 223 GLY A C 1
ATOM 1705 O O . GLY A 1 223 ? -17.602 11.918 17.662 1.00 44.16 223 GLY A O 1
ATOM 1706 N N . VAL A 1 224 ? -16.347 12.393 15.866 1.00 53.06 224 VAL A N 1
ATOM 1707 C CA . VAL A 1 224 ? -15.210 11.505 16.176 1.00 53.06 224 VAL A CA 1
ATOM 1708 C C . VAL A 1 224 ? -13.935 12.245 15.782 1.00 53.06 224 VAL A C 1
ATOM 1710 O O . VAL A 1 224 ? -13.547 12.260 14.615 1.00 53.06 224 VAL A O 1
ATOM 1713 N N . ASP A 1 225 ? -13.306 12.904 16.748 1.00 58.47 225 ASP A N 1
ATOM 1714 C CA . ASP A 1 225 ? -12.342 13.974 16.455 1.00 58.47 225 ASP A CA 1
ATOM 1715 C C . ASP A 1 225 ? -10.978 13.452 15.972 1.00 58.47 225 ASP A C 1
ATOM 1717 O O . ASP A 1 225 ? -10.234 14.144 15.272 1.00 58.47 225 ASP A O 1
ATOM 1721 N N . ASP A 1 226 ? -10.660 12.192 16.280 1.00 65.94 226 ASP A N 1
ATOM 1722 C CA . ASP A 1 226 ? -9.441 11.521 15.845 1.00 65.94 226 ASP A CA 1
ATOM 1723 C C . ASP A 1 226 ? -9.594 9.987 15.798 1.00 65.94 226 ASP A C 1
ATOM 1725 O O . ASP A 1 226 ? -10.661 9.403 15.989 1.00 65.94 226 ASP A O 1
ATOM 1729 N N . THR A 1 227 ? -8.496 9.295 15.494 1.00 71.94 227 THR A N 1
ATOM 1730 C CA . THR A 1 227 ? -8.493 7.830 15.426 1.00 71.94 227 THR A CA 1
ATOM 1731 C C . THR A 1 227 ? -8.581 7.154 16.786 1.00 71.94 227 THR A C 1
ATOM 1733 O O . THR A 1 227 ? -9.111 6.051 16.837 1.00 71.94 227 THR A O 1
ATOM 1736 N N . ALA A 1 228 ? -8.096 7.777 17.859 1.00 77.88 228 ALA A N 1
ATOM 1737 C CA . ALA A 1 228 ? -8.182 7.194 19.192 1.00 77.88 228 ALA A CA 1
ATOM 1738 C C . ALA A 1 228 ? -9.648 7.151 19.650 1.00 77.88 228 ALA A C 1
ATOM 1740 O O . ALA A 1 228 ? -10.135 6.100 20.065 1.00 77.88 228 ALA A O 1
ATOM 1741 N N . HIS A 1 229 ? -10.393 8.239 19.440 1.00 81.38 229 HIS A N 1
ATOM 1742 C CA . HIS A 1 229 ? -11.838 8.275 19.659 1.00 81.38 229 HIS A CA 1
ATOM 1743 C C . HIS A 1 229 ? -12.572 7.249 18.795 1.00 81.38 229 HIS A C 1
ATOM 1745 O O . HIS A 1 229 ? -13.455 6.547 19.285 1.00 81.38 229 HIS A O 1
ATOM 1751 N N . LEU A 1 230 ? -12.175 7.098 17.526 1.00 82.62 230 LEU A N 1
ATOM 1752 C CA . LEU A 1 230 ? -12.761 6.080 16.658 1.00 82.62 230 LEU A CA 1
ATOM 1753 C C . LEU A 1 230 ? -12.496 4.659 17.169 1.00 82.62 230 LEU A C 1
ATOM 1755 O O . LEU A 1 230 ? -13.403 3.833 17.166 1.00 82.62 230 LEU A O 1
ATOM 1759 N N . GLN A 1 231 ? -11.263 4.363 17.579 1.00 85.00 231 GLN A N 1
ATOM 1760 C CA . GLN A 1 231 ? -10.882 3.061 18.127 1.00 85.00 231 GLN A CA 1
ATOM 1761 C C . GLN A 1 231 ? -11.701 2.752 19.382 1.00 85.00 231 GLN A C 1
ATOM 1763 O O . GLN A 1 231 ? -12.314 1.692 19.437 1.00 85.00 231 GLN A O 1
ATOM 1768 N N . ALA A 1 232 ? -11.801 3.699 20.320 1.00 85.94 232 ALA A N 1
ATOM 1769 C CA . ALA A 1 232 ? -12.612 3.554 21.529 1.00 85.94 232 ALA A CA 1
ATOM 1770 C C . ALA A 1 232 ? -14.102 3.332 21.214 1.00 85.94 232 ALA A C 1
ATOM 1772 O O . ALA A 1 232 ? -14.752 2.474 21.812 1.00 85.94 232 ALA A O 1
ATOM 1773 N N . ALA A 1 233 ? -14.648 4.075 20.246 1.00 88.62 233 ALA A N 1
ATOM 1774 C CA . ALA A 1 233 ? -16.034 3.926 19.822 1.00 88.62 233 ALA A CA 1
ATOM 1775 C C . ALA A 1 233 ? -16.300 2.549 19.201 1.00 88.62 233 ALA A C 1
ATOM 1777 O O . ALA A 1 233 ? -17.272 1.889 19.558 1.00 88.62 233 ALA A O 1
ATOM 1778 N N . LEU A 1 234 ? -15.434 2.099 18.290 1.00 90.88 234 LEU A N 1
ATOM 1779 C CA . LEU A 1 234 ? -15.561 0.794 17.641 1.00 90.88 234 LEU A CA 1
ATOM 1780 C C . LEU A 1 234 ? -15.420 -0.354 18.637 1.00 90.88 234 LEU A C 1
ATOM 1782 O O . LEU A 1 234 ? -16.193 -1.302 18.559 1.00 90.88 234 LEU A O 1
ATOM 1786 N N . ASP A 1 235 ? -14.470 -0.253 19.565 1.00 89.50 235 ASP A N 1
ATOM 1787 C CA . ASP A 1 235 ? -14.259 -1.243 20.618 1.00 89.50 235 ASP A CA 1
ATOM 1788 C C . ASP A 1 235 ? -15.518 -1.417 21.475 1.00 89.50 235 ASP A C 1
ATOM 1790 O O . ASP A 1 235 ? -16.048 -2.523 21.598 1.00 89.50 235 ASP A O 1
ATOM 1794 N N . LYS A 1 236 ? -16.085 -0.293 21.939 1.00 89.06 236 LYS A N 1
ATOM 1795 C CA . LYS A 1 236 ? -17.333 -0.263 22.710 1.00 89.06 236 LYS A CA 1
ATOM 1796 C C . LYS A 1 236 ? -18.524 -0.824 21.930 1.00 89.06 236 LYS A C 1
ATOM 1798 O O . LYS A 1 236 ? -19.308 -1.588 22.481 1.00 89.06 236 LYS A O 1
ATOM 1803 N N . LEU A 1 237 ? -18.701 -0.409 20.676 1.00 91.44 237 LEU A N 1
ATOM 1804 C CA . LEU A 1 237 ? -19.891 -0.738 19.882 1.00 91.44 237 LEU A CA 1
ATOM 1805 C C . LEU A 1 237 ? -19.887 -2.166 19.333 1.00 91.44 237 LEU A C 1
ATOM 1807 O O . LEU A 1 237 ? -20.954 -2.716 19.073 1.00 91.44 237 LEU A O 1
ATOM 1811 N N . LEU A 1 238 ? -18.708 -2.750 19.126 1.00 90.69 238 LEU A N 1
ATOM 1812 C CA . LEU A 1 238 ? -18.564 -4.100 18.582 1.00 90.69 238 LEU A CA 1
ATOM 1813 C C . LEU A 1 238 ? -18.239 -5.150 19.645 1.00 90.69 238 LEU A C 1
ATOM 1815 O O . LEU A 1 238 ? -18.265 -6.332 19.310 1.00 90.69 238 LEU A O 1
ATOM 1819 N N . ALA A 1 239 ? -17.932 -4.733 20.880 1.00 87.44 239 ALA A N 1
ATOM 1820 C CA . ALA A 1 239 ? -17.488 -5.607 21.965 1.00 87.44 239 ALA A CA 1
ATOM 1821 C C . ALA A 1 239 ? -16.355 -6.546 21.506 1.00 87.44 239 ALA A C 1
ATOM 1823 O O . ALA A 1 239 ? -16.470 -7.770 21.567 1.00 87.44 239 ALA A O 1
ATOM 1824 N N . LEU A 1 240 ? -15.290 -5.958 20.949 1.00 81.56 240 LEU A N 1
ATOM 1825 C CA . LEU A 1 240 ? -14.198 -6.713 20.333 1.00 81.56 240 LEU A CA 1
ATOM 1826 C C . LEU A 1 240 ? -13.404 -7.507 21.377 1.00 81.56 240 LEU A C 1
ATOM 1828 O O . LEU A 1 240 ? -13.050 -6.990 22.432 1.00 81.56 240 LEU A O 1
ATOM 1832 N N . ASP A 1 241 ? -13.073 -8.751 21.031 1.00 76.19 241 ASP A N 1
ATOM 1833 C CA . ASP A 1 241 ? -12.177 -9.610 21.804 1.00 76.19 241 ASP A CA 1
ATOM 1834 C C . ASP A 1 241 ? -11.111 -10.223 20.869 1.00 76.19 241 ASP A C 1
ATOM 1836 O O . ASP A 1 241 ? -11.454 -11.014 19.978 1.00 76.19 241 ASP A O 1
ATOM 1840 N N . PRO A 1 242 ? -9.823 -9.839 20.989 1.00 81.50 242 PRO A N 1
ATOM 1841 C CA . PRO A 1 242 ? -9.286 -8.836 21.915 1.00 81.50 242 PRO A CA 1
ATOM 1842 C C . PRO A 1 242 ? -9.681 -7.395 21.526 1.00 81.50 242 PRO A C 1
ATOM 1844 O O . PRO A 1 242 ? -9.969 -7.142 20.349 1.00 81.50 242 PRO A O 1
ATOM 1847 N N . PRO A 1 243 ? -9.628 -6.441 22.476 1.00 83.94 243 PRO A N 1
ATOM 1848 C CA . PRO A 1 243 ? -9.963 -5.049 22.205 1.00 83.94 243 PRO A CA 1
ATOM 1849 C C . PRO A 1 243 ? -8.959 -4.371 21.266 1.00 83.94 243 PRO A C 1
ATOM 1851 O O . PRO A 1 243 ? -7.799 -4.784 21.138 1.00 83.94 243 PRO A O 1
ATOM 1854 N N . LEU A 1 244 ? -9.391 -3.288 20.616 1.00 80.94 244 LEU A N 1
ATOM 1855 C CA . LEU A 1 244 ? -8.495 -2.433 19.837 1.00 80.94 244 LEU A CA 1
ATOM 1856 C C . LEU A 1 244 ? -7.490 -1.723 20.747 1.00 80.94 244 LEU A C 1
ATOM 1858 O O . LEU A 1 244 ? -7.849 -1.137 21.766 1.00 80.94 244 LEU A O 1
ATOM 1862 N N . ALA A 1 245 ? -6.230 -1.669 20.311 1.00 80.88 245 ALA A N 1
ATOM 1863 C CA . ALA A 1 245 ? -5.288 -0.705 20.861 1.00 80.88 245 ALA A CA 1
ATOM 1864 C C . ALA A 1 245 ? -5.754 0.719 20.504 1.00 80.88 245 ALA A C 1
ATOM 1866 O O . ALA A 1 245 ? -5.949 1.033 19.328 1.00 80.88 245 ALA A O 1
ATOM 1867 N N . ILE A 1 246 ? -5.928 1.572 21.516 1.00 81.06 246 ILE A N 1
ATOM 1868 C CA . ILE A 1 246 ? -6.267 2.992 21.351 1.00 81.06 246 ILE A CA 1
ATOM 1869 C C . ILE A 1 246 ? -4.957 3.775 21.195 1.00 81.06 246 ILE A C 1
ATOM 1871 O O . ILE A 1 246 ? -4.477 4.431 22.115 1.00 81.06 246 ILE A O 1
ATOM 1875 N N . ASP A 1 247 ? -4.321 3.622 20.037 1.00 70.25 247 ASP A N 1
ATOM 1876 C CA . ASP A 1 247 ? -2.995 4.172 19.728 1.00 70.25 247 ASP A CA 1
ATOM 1877 C C . ASP A 1 247 ? -3.044 5.368 18.757 1.00 70.25 247 ASP A C 1
ATOM 1879 O O . ASP A 1 247 ? -2.012 5.942 18.402 1.00 70.25 247 ASP A O 1
ATOM 1883 N N . GLY A 1 248 ? -4.240 5.742 18.289 1.00 66.94 248 GLY A N 1
ATOM 1884 C CA . GLY A 1 248 ? -4.433 6.811 17.310 1.00 66.94 248 GLY A CA 1
ATOM 1885 C C . GLY A 1 248 ? -3.953 6.461 15.891 1.00 66.94 248 GLY A C 1
ATOM 1886 O O . GLY A 1 248 ? -4.006 7.313 14.988 1.00 66.94 248 GLY A O 1
ATOM 1887 N N . ASN A 1 249 ? -3.520 5.220 15.652 1.00 66.38 249 ASN A N 1
ATOM 1888 C CA . ASN A 1 249 ? -3.057 4.729 14.363 1.00 66.38 249 ASN A CA 1
ATOM 1889 C C . ASN A 1 249 ? -4.187 4.038 13.589 1.00 66.38 249 ASN A C 1
ATOM 1891 O O . ASN A 1 249 ? -4.709 2.996 13.977 1.00 66.38 249 ASN A O 1
ATOM 1895 N N . PHE A 1 250 ? -4.542 4.577 12.419 1.00 67.06 250 PHE A N 1
ATOM 1896 C CA . PHE A 1 250 ? -5.558 3.963 11.560 1.00 67.06 250 PHE A CA 1
ATOM 1897 C C . PHE A 1 250 ? -4.910 2.881 10.681 1.00 67.06 250 PHE A C 1
ATOM 1899 O O . PHE A 1 250 ? -4.753 3.007 9.457 1.00 67.06 250 PHE A O 1
ATOM 1906 N N . GLY A 1 251 ? -4.471 1.820 11.349 1.00 67.88 251 GLY A N 1
ATOM 1907 C CA . GLY A 1 251 ? -3.864 0.644 10.743 1.00 67.88 251 GLY A CA 1
ATOM 1908 C C . GLY A 1 251 ? -4.895 -0.371 10.245 1.00 67.88 251 GLY A C 1
ATOM 1909 O O . GLY A 1 251 ? -6.110 -0.143 10.266 1.00 67.88 251 GLY A O 1
ATOM 1910 N N . ARG A 1 252 ? -4.392 -1.532 9.812 1.00 72.50 252 ARG A N 1
ATOM 1911 C CA . ARG A 1 252 ? -5.191 -2.670 9.323 1.00 72.50 252 ARG A CA 1
ATOM 1912 C C . ARG A 1 252 ? -6.301 -3.074 10.304 1.00 72.50 252 ARG A C 1
ATOM 1914 O O . ARG A 1 252 ? -7.441 -3.274 9.894 1.00 72.50 252 ARG A O 1
ATOM 1921 N N . ILE A 1 253 ? -5.984 -3.140 11.598 1.00 76.44 253 ILE A N 1
ATOM 1922 C CA . ILE A 1 253 ? -6.905 -3.615 12.643 1.00 76.44 253 ILE A CA 1
ATOM 1923 C C . ILE A 1 253 ? -8.085 -2.648 12.820 1.00 76.44 253 ILE A C 1
ATOM 1925 O O . ILE A 1 253 ? -9.238 -3.059 12.692 1.00 76.44 253 ILE A O 1
ATOM 1929 N N . THR A 1 254 ? -7.816 -1.352 13.004 1.00 80.88 254 THR A N 1
ATOM 1930 C CA . THR A 1 254 ? -8.857 -0.316 13.126 1.00 80.88 254 THR A CA 1
ATOM 1931 C C . THR A 1 254 ? -9.741 -0.247 11.882 1.00 80.88 254 THR A C 1
ATOM 1933 O O . THR A 1 254 ? -10.961 -0.142 11.992 1.00 80.88 254 THR A O 1
ATOM 1936 N N . ARG A 1 255 ? -9.153 -0.373 10.685 1.00 78.94 255 ARG A N 1
ATOM 1937 C CA . ARG A 1 255 ? -9.901 -0.404 9.417 1.00 78.94 255 ARG A CA 1
ATOM 1938 C C . ARG A 1 255 ? -10.860 -1.592 9.347 1.00 78.94 255 ARG A C 1
ATOM 1940 O O . ARG A 1 255 ? -11.982 -1.441 8.872 1.00 78.94 255 ARG A O 1
ATOM 1947 N N . ASN A 1 256 ? -10.441 -2.760 9.827 1.00 80.50 256 ASN A N 1
ATOM 1948 C CA . ASN A 1 256 ? -11.270 -3.965 9.827 1.00 80.50 256 ASN A CA 1
ATOM 1949 C C . ASN A 1 256 ? -12.393 -3.898 10.870 1.00 80.50 256 ASN A C 1
ATOM 1951 O O . ASN A 1 256 ? -13.524 -4.261 10.546 1.00 80.50 256 ASN A O 1
ATOM 1955 N N . ALA A 1 257 ? -12.131 -3.345 12.058 1.00 86.31 257 ALA A N 1
ATOM 1956 C CA . ALA A 1 257 ? -13.180 -3.035 13.030 1.00 86.31 257 ALA A CA 1
ATOM 1957 C C . ALA A 1 257 ? -14.207 -2.051 12.449 1.00 86.31 257 ALA A C 1
ATOM 1959 O O . ALA A 1 257 ? -15.409 -2.301 12.494 1.00 86.31 257 ALA A O 1
ATOM 1960 N N . LEU A 1 258 ? -13.751 -0.989 11.779 1.00 86.56 258 LEU A N 1
ATOM 1961 C CA . LEU A 1 258 ? -14.657 -0.042 11.135 1.00 86.56 258 LEU A CA 1
ATOM 1962 C C . LEU A 1 258 ? -15.528 -0.704 10.060 1.00 86.56 258 LEU A C 1
ATOM 1964 O O . LEU A 1 258 ? -16.713 -0.407 9.954 1.00 86.56 258 LEU A O 1
ATOM 1968 N N . ARG A 1 259 ? -14.969 -1.629 9.276 1.00 83.69 259 ARG A N 1
ATOM 1969 C CA . ARG A 1 259 ? -15.734 -2.407 8.288 1.00 83.69 259 ARG A CA 1
ATOM 1970 C C . ARG A 1 259 ? -16.760 -3.327 8.940 1.00 83.69 259 ARG A C 1
ATOM 1972 O O . ARG A 1 259 ? -17.851 -3.487 8.398 1.00 83.69 259 ARG A O 1
ATOM 1979 N N . ALA A 1 260 ? -16.427 -3.937 10.078 1.00 88.38 260 ALA A N 1
ATOM 1980 C CA . ALA A 1 260 ? -17.375 -4.737 10.848 1.00 88.38 260 ALA A CA 1
ATOM 1981 C C . ALA A 1 260 ? -18.553 -3.875 11.322 1.00 88.38 260 ALA A C 1
ATOM 1983 O O . ALA A 1 260 ? -19.702 -4.254 11.099 1.00 88.38 260 ALA A O 1
ATOM 1984 N N . PHE A 1 261 ? -18.270 -2.675 11.836 1.00 93.00 261 PHE A N 1
ATOM 1985 C CA . PHE A 1 261 ? -19.291 -1.685 12.170 1.00 93.00 261 PHE A CA 1
ATOM 1986 C C . PHE A 1 261 ? -20.135 -1.290 10.950 1.00 93.00 261 PHE A C 1
ATOM 1988 O O . PHE A 1 261 ? -21.358 -1.390 10.983 1.00 93.00 261 PHE A O 1
ATOM 1995 N N . GLN A 1 262 ? -19.505 -0.920 9.832 1.00 91.19 262 GLN A N 1
ATOM 1996 C CA . GLN A 1 262 ? -20.222 -0.563 8.603 1.00 91.19 262 GLN A CA 1
ATOM 1997 C C . GLN A 1 262 ? -21.175 -1.676 8.151 1.00 91.19 262 GLN A C 1
ATOM 1999 O O . GLN A 1 262 ? -22.315 -1.394 7.793 1.00 91.19 262 GLN A O 1
ATOM 2004 N N . ARG A 1 263 ? -20.740 -2.939 8.224 1.00 92.50 263 ARG A N 1
ATOM 2005 C CA . ARG A 1 263 ? -21.575 -4.099 7.893 1.00 92.50 263 ARG A CA 1
ATOM 2006 C C . ARG A 1 263 ? -22.757 -4.248 8.851 1.00 92.50 263 ARG A C 1
ATOM 2008 O O . ARG A 1 263 ? -23.875 -4.431 8.382 1.00 92.50 263 ARG A O 1
ATOM 2015 N N . ALA A 1 264 ? -22.518 -4.144 10.159 1.00 93.00 264 ALA A N 1
ATOM 2016 C CA . ALA A 1 26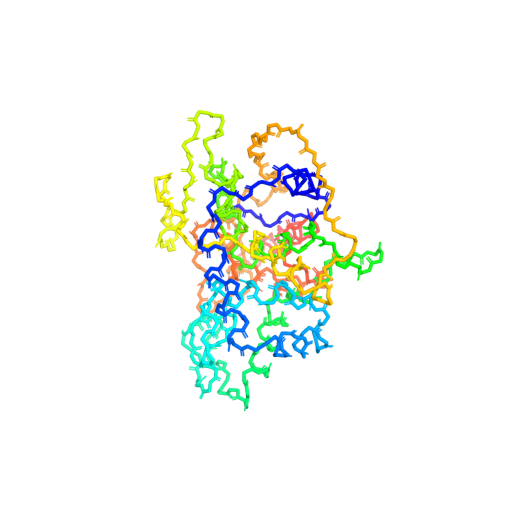4 ? -23.559 -4.255 11.183 1.00 93.00 264 ALA A CA 1
ATOM 2017 C C . ALA A 1 264 ? -24.637 -3.161 11.058 1.00 93.00 264 ALA A C 1
ATOM 2019 O O . ALA A 1 264 ? -25.789 -3.388 11.413 1.00 93.00 264 ALA A O 1
ATOM 2020 N N . HIS A 1 265 ? -24.278 -2.002 10.499 1.00 93.38 265 HIS A N 1
ATOM 2021 C CA . HIS A 1 265 ? -25.165 -0.848 10.349 1.00 93.38 265 HIS A CA 1
ATOM 2022 C C . HIS A 1 265 ? -25.678 -0.621 8.914 1.00 93.38 265 HIS A C 1
ATOM 2024 O O . HIS A 1 265 ? -26.233 0.439 8.628 1.00 93.38 265 HIS A O 1
ATOM 2030 N N . GLY A 1 266 ? -25.506 -1.587 8.002 1.00 91.94 266 GLY A N 1
ATOM 2031 C CA . GLY A 1 266 ? -26.020 -1.490 6.627 1.00 91.94 266 GLY A CA 1
ATOM 2032 C C . GLY A 1 266 ? -25.371 -0.381 5.788 1.00 91.94 266 GLY A C 1
ATOM 2033 O O . GLY A 1 266 ? -25.976 0.131 4.848 1.00 91.94 266 GLY A O 1
ATOM 2034 N N . LEU A 1 267 ? -24.148 0.018 6.135 1.00 87.56 267 LEU A N 1
ATOM 2035 C CA . LEU A 1 267 ? -23.380 1.042 5.436 1.00 87.56 267 LEU A CA 1
ATOM 2036 C C . LEU A 1 267 ? -22.513 0.435 4.330 1.00 87.56 267 LEU A C 1
ATOM 2038 O O . LEU A 1 267 ? -22.223 -0.764 4.302 1.00 87.56 267 LEU A O 1
ATOM 2042 N N . ARG A 1 268 ? -22.009 1.296 3.438 1.00 78.94 268 ARG A N 1
ATOM 2043 C CA . ARG A 1 268 ? -20.985 0.900 2.466 1.00 78.94 268 ARG A CA 1
ATOM 2044 C C . ARG A 1 268 ? -19.720 0.446 3.203 1.00 78.94 268 ARG A C 1
ATOM 2046 O O . ARG A 1 268 ? -19.105 1.233 3.914 1.00 78.94 268 ARG A O 1
ATOM 2053 N N . VAL A 1 269 ? -19.317 -0.810 3.000 1.00 80.69 269 VAL A N 1
ATOM 2054 C CA . VAL A 1 269 ? -18.170 -1.441 3.680 1.00 80.69 269 VAL A CA 1
ATOM 2055 C C . VAL A 1 269 ? -16.857 -1.098 2.964 1.00 80.69 269 VAL A C 1
ATOM 2057 O O . VAL A 1 269 ? -16.225 -1.938 2.326 1.00 80.69 269 VAL A O 1
ATOM 2060 N N . ASP A 1 270 ? -16.462 0.170 3.015 1.00 66.44 270 ASP A N 1
ATOM 2061 C CA . ASP A 1 270 ? -15.223 0.673 2.404 1.00 66.44 270 ASP A CA 1
ATOM 2062 C C . ASP A 1 270 ? -14.065 0.823 3.411 1.00 66.44 270 ASP A C 1
ATOM 2064 O O . ASP A 1 270 ? -12.908 0.994 3.017 1.00 66.44 270 ASP A O 1
ATOM 2068 N N . GLY A 1 271 ? -14.339 0.692 4.714 1.00 75.81 271 GLY A N 1
ATOM 2069 C CA . GLY A 1 271 ? -13.381 0.931 5.794 1.00 75.81 271 GLY A CA 1
ATOM 2070 C C . GLY A 1 271 ? -12.938 2.386 5.900 1.00 75.81 271 GLY A C 1
ATOM 2071 O O . GLY A 1 271 ? -11.887 2.652 6.486 1.00 75.81 271 GLY A O 1
ATOM 2072 N N . ILE A 1 272 ? -13.700 3.312 5.309 1.00 75.62 272 ILE A N 1
ATOM 2073 C CA . ILE A 1 272 ? -13.504 4.756 5.400 1.00 75.62 272 ILE A CA 1
ATOM 2074 C C . ILE A 1 272 ? -14.461 5.295 6.473 1.00 75.62 272 ILE A C 1
ATOM 2076 O O . ILE A 1 272 ? -15.683 5.156 6.344 1.00 75.62 272 ILE A O 1
ATOM 2080 N N . PRO A 1 273 ? -13.959 5.979 7.512 1.00 73.12 273 PRO A N 1
ATOM 2081 C CA . PRO A 1 273 ? -14.796 6.713 8.460 1.00 73.12 273 PRO A CA 1
ATOM 2082 C C . PRO A 1 273 ? -15.288 8.022 7.817 1.00 73.12 273 PRO A C 1
ATOM 2084 O O . PRO A 1 273 ? -14.949 9.123 8.233 1.00 73.12 273 PRO A O 1
ATOM 2087 N N . GLY A 1 274 ? -16.043 7.903 6.721 1.00 68.00 274 GLY A N 1
ATOM 2088 C CA . GLY A 1 274 ? -16.683 9.030 6.049 1.00 68.00 274 GLY A CA 1
ATOM 2089 C C . GLY A 1 274 ? -17.923 9.511 6.804 1.00 68.00 274 GLY A C 1
ATOM 2090 O O . GLY A 1 274 ? -18.354 8.882 7.767 1.00 68.00 274 GLY A O 1
ATOM 2091 N N . ARG A 1 275 ? -18.548 10.591 6.315 1.00 70.56 275 ARG A N 1
ATOM 2092 C CA . ARG A 1 275 ? -19.704 11.256 6.952 1.00 70.56 275 ARG A CA 1
ATOM 2093 C C . ARG A 1 275 ? -20.780 10.305 7.467 1.00 70.56 275 ARG A C 1
ATOM 2095 O O . ARG A 1 275 ? -21.195 10.412 8.611 1.00 70.56 275 ARG A O 1
ATOM 2102 N N . LEU A 1 276 ? -21.241 9.402 6.601 1.00 76.75 276 LEU A N 1
ATOM 2103 C CA . LEU A 1 276 ? -22.320 8.472 6.933 1.00 76.75 276 LEU A CA 1
ATOM 2104 C C . LEU A 1 276 ? -21.883 7.457 7.993 1.00 76.75 276 LEU A C 1
ATOM 2106 O O . LEU A 1 276 ? -22.668 7.120 8.871 1.00 76.75 276 LEU A O 1
ATOM 2110 N N . THR A 1 277 ? -20.626 7.007 7.933 1.00 84.81 277 THR A N 1
ATOM 2111 C CA . THR A 1 277 ? -20.050 6.109 8.935 1.00 84.81 277 THR A CA 1
ATOM 2112 C C . THR A 1 277 ? -19.947 6.796 10.292 1.00 84.81 277 THR A C 1
ATOM 2114 O O . THR A 1 277 ? -20.400 6.230 11.279 1.00 84.81 277 THR A O 1
ATOM 2117 N N . LEU A 1 278 ? -19.407 8.016 10.345 1.00 82.50 278 LEU A N 1
ATOM 2118 C CA . LEU A 1 278 ? -19.240 8.766 11.595 1.00 82.50 278 LEU A CA 1
ATOM 2119 C C . LEU A 1 278 ? -20.585 9.097 12.251 1.00 82.50 278 LEU A C 1
ATOM 2121 O O . LEU A 1 278 ? -20.789 8.761 13.413 1.00 82.50 278 LEU A O 1
ATOM 2125 N N . ALA A 1 279 ? -21.552 9.598 11.477 1.00 82.94 279 ALA A N 1
ATOM 2126 C CA . ALA A 1 279 ? -22.899 9.871 11.982 1.00 82.94 279 ALA A CA 1
ATOM 2127 C C . ALA A 1 279 ? -23.597 8.606 12.521 1.00 82.94 279 ALA A C 1
ATOM 2129 O O . ALA A 1 279 ? -24.337 8.659 13.504 1.00 82.94 279 ALA A O 1
ATOM 2130 N N . ALA A 1 280 ? -23.367 7.447 11.893 1.00 89.62 280 ALA A N 1
ATOM 2131 C CA . ALA A 1 280 ? -23.889 6.180 12.392 1.00 89.62 280 ALA A CA 1
ATOM 2132 C C . ALA A 1 280 ? -23.208 5.744 13.699 1.00 89.62 280 ALA A C 1
ATOM 2134 O O . ALA A 1 280 ? -23.898 5.233 14.580 1.00 89.62 280 ALA A O 1
ATOM 2135 N N . ILE A 1 281 ? -21.893 5.956 13.840 1.00 89.38 281 ILE A N 1
ATOM 2136 C CA . ILE A 1 281 ? -21.149 5.682 15.080 1.00 89.38 281 ILE A CA 1
ATOM 2137 C C . ILE A 1 281 ? -21.680 6.554 16.215 1.00 89.38 281 ILE A C 1
ATOM 2139 O O . ILE A 1 281 ? -22.028 6.021 17.263 1.00 89.38 281 ILE A O 1
ATOM 2143 N N . GLU A 1 282 ? -21.820 7.862 16.002 1.00 87.56 282 GLU A N 1
ATOM 2144 C CA . GLU A 1 282 ? -22.393 8.783 16.994 1.00 87.56 282 GLU A CA 1
ATOM 2145 C C . GLU A 1 282 ? -23.792 8.350 17.429 1.00 87.56 282 GLU A C 1
ATOM 2147 O O . GLU A 1 282 ? -24.073 8.238 18.624 1.00 87.56 282 GLU A O 1
ATOM 2152 N N . LYS A 1 283 ? -24.661 8.029 16.463 1.00 90.62 283 LYS A N 1
ATOM 2153 C CA . LYS A 1 283 ? -26.010 7.531 16.746 1.00 90.62 283 LYS A CA 1
ATOM 2154 C C . LYS A 1 283 ? -25.976 6.239 17.567 1.00 90.62 283 LYS A C 1
ATOM 2156 O O . LYS A 1 283 ? -26.768 6.089 18.495 1.00 90.62 283 LYS A O 1
ATOM 2161 N N . ALA A 1 284 ? -25.081 5.310 17.236 1.00 91.38 284 ALA A N 1
ATOM 2162 C CA . ALA A 1 284 ? -24.938 4.047 17.953 1.00 91.38 284 ALA A CA 1
ATOM 2163 C C . ALA A 1 284 ? -24.390 4.252 19.376 1.00 91.38 284 ALA A C 1
ATOM 2165 O O . ALA A 1 284 ? -24.877 3.619 20.311 1.00 91.38 284 ALA A O 1
ATOM 2166 N N . LEU A 1 285 ? -23.440 5.174 19.568 1.00 89.19 285 LEU A N 1
ATOM 2167 C CA . LEU A 1 285 ? -22.924 5.547 20.888 1.00 89.19 285 LEU A CA 1
ATOM 2168 C C . LEU A 1 285 ? -24.012 6.171 21.764 1.00 89.19 285 LEU A C 1
ATOM 2170 O O . LEU A 1 285 ? -24.132 5.799 22.931 1.00 89.19 285 LEU A O 1
ATOM 2174 N N . ALA A 1 286 ? -24.812 7.080 21.202 1.00 88.44 286 ALA A N 1
ATOM 2175 C CA . ALA A 1 286 ? -25.934 7.698 21.901 1.00 88.44 286 ALA A CA 1
ATOM 2176 C C . ALA A 1 286 ? -26.981 6.651 22.316 1.00 88.44 286 ALA A C 1
ATOM 2178 O O . ALA A 1 286 ? -27.424 6.641 23.464 1.00 88.44 286 ALA A O 1
ATOM 2179 N N . ALA A 1 287 ? -27.314 5.717 21.419 1.00 88.25 287 ALA A N 1
ATOM 2180 C CA . ALA A 1 287 ? -28.214 4.609 21.729 1.00 88.25 287 ALA A CA 1
ATOM 2181 C C . ALA A 1 287 ? -27.655 3.713 22.850 1.00 88.25 287 ALA A C 1
ATOM 2183 O O . ALA A 1 287 ? -28.362 3.416 23.811 1.00 88.25 287 ALA A O 1
ATOM 2184 N N . ALA A 1 288 ? -26.372 3.344 22.789 1.00 83.94 288 ALA A N 1
ATOM 2185 C CA . ALA A 1 288 ? -25.726 2.541 23.827 1.00 83.94 288 ALA A CA 1
ATOM 2186 C C . ALA A 1 288 ? -25.691 3.252 25.193 1.00 83.94 288 ALA A C 1
ATOM 2188 O O . ALA A 1 288 ? -25.829 2.600 26.223 1.00 83.94 288 ALA A O 1
ATOM 2189 N N . ALA A 1 289 ? -25.535 4.581 25.216 1.00 82.75 289 ALA A N 1
ATOM 2190 C CA . ALA A 1 289 ? -25.612 5.369 26.446 1.00 82.75 289 ALA A CA 1
ATOM 2191 C C . ALA A 1 289 ? -27.031 5.389 27.037 1.00 82.75 289 ALA A C 1
ATOM 2193 O O . ALA A 1 289 ? -27.176 5.281 28.248 1.00 82.75 289 ALA A O 1
ATOM 2194 N N . SER A 1 290 ? -28.068 5.464 26.195 1.00 79.12 290 SER A N 1
ATOM 2195 C CA . SER A 1 290 ? -29.469 5.456 26.647 1.00 79.12 290 SER A CA 1
ATOM 2196 C C . SER A 1 290 ? -29.960 4.110 27.191 1.00 79.12 290 SER A C 1
ATOM 2198 O O . SER A 1 290 ? -30.922 4.084 27.942 1.00 79.12 290 SER A O 1
ATOM 2200 N N . VAL A 1 291 ? -29.314 3.001 26.819 1.00 73.81 291 VAL A N 1
ATOM 2201 C CA . VAL A 1 291 ? -29.635 1.651 27.326 1.00 73.81 291 VAL A CA 1
ATOM 2202 C C . VAL A 1 291 ? -28.916 1.353 28.649 1.00 73.81 291 VAL A C 1
ATOM 2204 O O . VAL A 1 291 ? -29.328 0.467 29.390 1.00 73.81 291 VAL A O 1
ATOM 2207 N N . ALA A 1 292 ? -27.831 2.07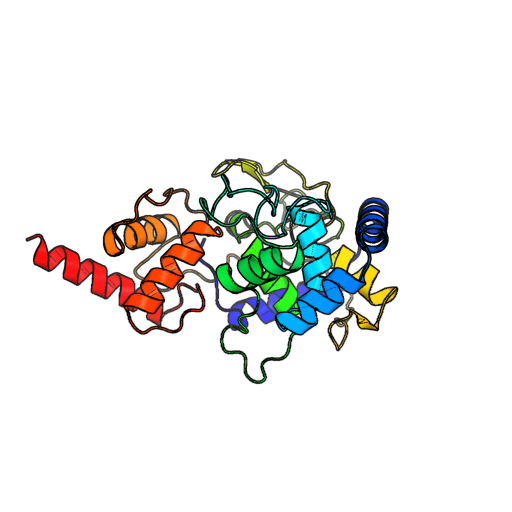5 28.940 1.00 61.19 292 ALA A N 1
ATOM 2208 C CA . ALA A 1 292 ? -27.030 1.910 30.152 1.00 61.19 292 ALA A CA 1
ATOM 2209 C C . ALA A 1 292 ? -27.446 2.843 31.310 1.00 61.19 292 ALA A C 1
ATOM 2211 O O . ALA A 1 292 ? -26.860 2.740 32.388 1.00 61.19 292 ALA A O 1
ATOM 2212 N N . ALA A 1 293 ? -28.398 3.755 31.075 1.00 51.97 293 ALA A N 1
ATOM 2213 C CA . ALA A 1 293 ? -28.964 4.689 32.053 1.00 51.97 293 ALA A CA 1
ATOM 2214 C C . ALA A 1 293 ? -30.322 4.187 32.559 1.00 51.97 293 ALA A C 1
ATOM 2216 O O . ALA A 1 293 ? -30.593 4.381 33.764 1.00 51.97 293 ALA A O 1
#

Secondary structure (DSSP, 8-state):
-PPPPHHHHHHHHHHHHHH--BS-HHHHHHHHHHHHHH-THHHHHHHHHH-S-HHHHHHHHHHHHTT-TTEETTEEEETTS---SSSTT----SSHHHHHHHHHHHTTTT--TT-SS----HHHHHHHHHHHH-SHHHHTT---HHHHTTBHHHHS-BTTB-S--EEEETTEEESS----SPPHHHHHHHHHHH-GGG--SSPPP----PPPP-PPPP-PPTT--SHHHHHHHHHHHHT-SSPPP-SS---HHHHHHHHHHHHHTT---SS---HHHHHHHHHHHHHHHHH--

Sequence (293 aa):
MMMHPFAALRPEIEHLLAIMKITRPRPVDEGCHRIVARGLDVYRELGAKTGVPPVLLAALDLREGDCNPATGIGQGDRWNRVSTHVPRGKGPFASWLAANIFYVRYDHLDSTNGLVPPTWTWAFAVYKSNAWNGWGPNAHGRHSGYPWSCTNIYDAATDGKPAGGKYVADGKWDPAAFDRQPGTMPVMLALAKAYPDLAIAPPPAVIDAPVPAVKPLPQGLPGVDDTAHLQAALDKLLALDPPLAIDGNFGRITRNALRAFQRAHGLRVDGIPGRLTLAAIEKALAAAASVAA

Radius of gyration: 19.0 Å; chains: 1; bounding box: 50×48×52 Å

Foldseek 3Di:
DFQADLVQCLVLLLVCLQAKDQQAVVLLVVLLVLLVVLPLVLLVVLCVLQVAQSLLLSLLCCVAAVSDQQAESQHNHGCLDQDPPPVGRDDVAPHNSRSNNCSCVLLVLSDLLPDVVSADDPSVSLSSQCQQFFDVQLQVQADDQQARPSICRQCCDADPQHHHWDAPDQLRTDSPDHDPRHHSNSNSVVNCVVPVVSHRPPRRHHDHDHRHGSDRRDAADPDQRALLSLQVLLCVLVVDVVGDDSSRILHSVSLSSLLVQCVVQVHDSSSGCHPVSRVSSNVSVVVVVVVVD

pLDDT: mean 85.87, std 12.31, range [38.84, 98.62]